Protein AF-A0A968JSM7-F1 (afdb_monomer_lite)

Secondary structure (DSSP, 8-state):
---HHHHHHHHHHHHHHHHHHHTTTB-TTSS--TT----HHHHHHHHHHTT--HHHHHHHHHHHHHHHHHHHHHH-TT----HHHHHHHHHHHHHHHHHHHHT-S-HHHHHHHHHHHHHHHHHHH-TTHHHHS-TT-SBPPP-TTPPPPHHHHHHHHT--GGG-PSSPPP-S-S-STT-HHHHHHTT-

Radius of gyration: 20.28 Å; chains: 1; bounding box: 48×33×57 Å

Sequence (188 aa):
MINIPYVAMNKLTINIDKQIEFNRDKNILADNLESFQFIAETLNAIAEVNQIHVASEQFLIEYAIDKAIQGFCRVNQYYSFDSGSKEELRKIYTDLFKDIRTNSDTIENISKNHYEKLKNWLKASNPFAEKIYPATAEKLKPVACAEYSPELQCNILHLDINCLNQPVLDIGCGSRKLSYVFHLKQRV

Foldseek 3Di:
DPDPLVVLLVLLLVQLVVLLVQCQQFDLLAPDPPSFARDPSSVVNLVVLLVDDPVSLLVSLVSSLVSVVVRVCQQPVLQDADPVLSVLSSVLSVVLSVCSNVVVDDRRVSRVVSSVSVNVSCCVRPVCVCVVDPNNDRGGDRCPADQDALVSCCVSVVDDLVPDDDDDDFDGPDPLPRTNVNVNVVVD

pLDDT: mean 83.59, std 13.03, range [38.31, 98.5]

Structure (mmCIF, N/CA/C/O backbone):
data_AF-A0A968JSM7-F1
#
_entry.id   AF-A0A968JSM7-F1
#
loop_
_atom_site.group_PDB
_atom_site.id
_atom_site.type_symbol
_atom_site.label_atom_id
_atom_site.label_alt_id
_atom_site.label_comp_id
_atom_site.label_asym_id
_atom_site.label_entity_id
_atom_site.label_seq_id
_atom_site.pdbx_PDB_ins_code
_atom_site.Cartn_x
_atom_site.Cartn_y
_atom_site.Cartn_z
_atom_site.occupancy
_atom_site.B_iso_or_equiv
_atom_site.auth_seq_id
_atom_site.auth_comp_id
_atom_site.auth_asym_id
_atom_site.auth_atom_id
_atom_site.pdbx_PDB_model_num
ATOM 1 N N . MET A 1 1 ? -26.185 23.922 12.677 1.00 38.31 1 MET A N 1
ATOM 2 C CA . MET A 1 1 ? -26.251 22.502 13.084 1.00 38.31 1 MET A CA 1
ATOM 3 C C . MET A 1 1 ? -25.332 21.718 12.172 1.00 38.31 1 MET A C 1
ATOM 5 O O . MET A 1 1 ? -25.636 21.598 10.995 1.00 38.31 1 MET A O 1
ATOM 9 N N . ILE A 1 2 ? -24.178 21.281 12.672 1.00 39.84 2 ILE A N 1
ATOM 10 C CA . ILE A 1 2 ? -23.279 20.417 11.903 1.00 39.84 2 ILE A CA 1
ATOM 11 C C . ILE A 1 2 ? -23.744 18.984 12.157 1.00 39.84 2 ILE A C 1
ATOM 13 O O . ILE A 1 2 ? -23.894 18.582 13.309 1.00 39.84 2 ILE A O 1
ATOM 17 N N . ASN A 1 3 ? -24.045 18.254 11.086 1.00 45.16 3 ASN A N 1
ATOM 18 C CA . ASN A 1 3 ? -24.529 16.883 11.153 1.00 45.16 3 ASN A CA 1
ATOM 19 C C . ASN A 1 3 ? -23.436 16.011 11.801 1.00 45.16 3 ASN A C 1
ATOM 21 O O . ASN A 1 3 ? -22.372 15.822 11.214 1.00 45.16 3 ASN A O 1
ATOM 25 N N . ILE A 1 4 ? -23.672 15.519 13.019 1.00 50.22 4 ILE A N 1
ATOM 26 C CA . ILE A 1 4 ? -22.711 14.740 13.826 1.00 50.22 4 ILE A CA 1
ATOM 27 C C . ILE A 1 4 ? -22.054 13.572 13.040 1.00 50.22 4 ILE A C 1
ATOM 29 O O . ILE A 1 4 ? -20.840 13.402 13.171 1.00 50.22 4 ILE A O 1
ATOM 33 N N . PRO A 1 5 ? -22.759 12.844 12.140 1.00 60.81 5 PRO A N 1
ATOM 34 C CA . PRO A 1 5 ? -22.155 11.803 11.297 1.00 60.81 5 PRO A CA 1
ATOM 35 C C . PRO A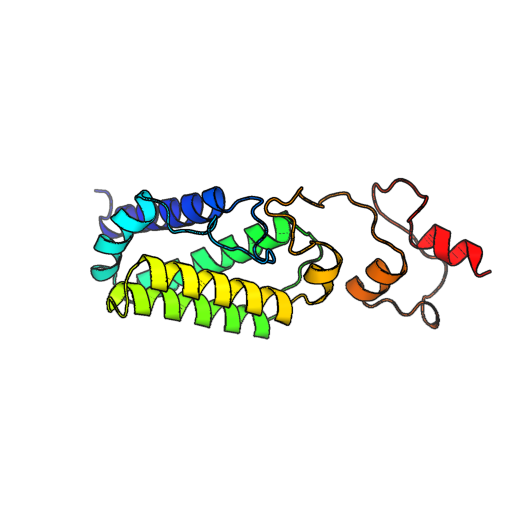 1 5 ? -21.066 12.315 10.341 1.00 60.81 5 PRO A C 1
ATOM 37 O O . PRO A 1 5 ? -20.106 11.604 10.058 1.00 60.81 5 PRO A O 1
ATOM 40 N N . TYR A 1 6 ? -21.184 13.556 9.857 1.00 61.62 6 TYR A N 1
ATOM 41 C CA . TYR A 1 6 ? -20.235 14.148 8.910 1.00 61.62 6 TYR A CA 1
ATOM 42 C C . TYR A 1 6 ? -18.898 14.503 9.577 1.00 61.62 6 TYR A C 1
ATOM 44 O O . TYR A 1 6 ? -17.837 14.316 8.988 1.00 61.62 6 TYR A O 1
ATOM 52 N N . VAL A 1 7 ? -18.935 14.984 10.824 1.00 63.03 7 VAL A N 1
ATOM 53 C CA . VAL A 1 7 ? -17.724 15.369 11.573 1.00 63.03 7 VAL A CA 1
ATOM 54 C C . VAL A 1 7 ? -16.889 14.143 11.936 1.00 63.03 7 VAL A C 1
ATOM 56 O O . VAL A 1 7 ? -15.675 14.157 11.741 1.00 63.03 7 VAL A O 1
ATOM 59 N N . ALA A 1 8 ? -17.538 13.076 12.414 1.00 66.19 8 ALA A N 1
ATOM 60 C CA . ALA A 1 8 ? -16.870 11.814 12.725 1.00 66.19 8 ALA A CA 1
ATOM 61 C C . ALA A 1 8 ? -16.248 11.181 11.468 1.00 66.19 8 ALA A C 1
ATOM 63 O O . ALA A 1 8 ? -15.092 10.762 11.493 1.00 66.19 8 ALA A O 1
ATOM 64 N N . MET A 1 9 ? -16.972 11.201 10.342 1.00 75.81 9 MET A N 1
ATOM 65 C CA . MET A 1 9 ? -16.460 10.708 9.064 1.00 75.81 9 MET A CA 1
ATOM 66 C C . MET A 1 9 ? -15.220 11.482 8.596 1.00 75.81 9 MET A C 1
ATOM 68 O O . MET A 1 9 ? -14.212 10.877 8.241 1.00 75.81 9 MET A O 1
ATOM 72 N N . ASN A 1 10 ? -15.264 12.817 8.658 1.00 80.69 10 ASN A N 1
ATOM 73 C CA . ASN A 1 10 ? -14.141 13.674 8.271 1.00 80.69 10 ASN A CA 1
ATOM 74 C C . ASN A 1 10 ? -12.892 13.396 9.129 1.00 80.69 10 ASN A C 1
ATOM 76 O O . ASN A 1 10 ? -11.775 13.289 8.622 1.00 80.69 10 ASN A O 1
ATOM 80 N N . LYS A 1 11 ? -13.078 13.194 10.438 1.00 85.25 11 LYS A N 1
ATOM 81 C CA . LYS A 1 11 ? -11.984 12.841 11.349 1.00 85.25 11 LYS A CA 1
ATOM 82 C C . LYS A 1 11 ? -11.305 11.526 10.947 1.00 85.25 11 LYS A C 1
ATOM 84 O O . LYS A 1 11 ? -10.079 11.456 10.934 1.00 85.25 11 LYS A O 1
ATOM 89 N N . LEU A 1 12 ? -12.080 10.505 10.587 1.00 87.88 12 LEU A N 1
ATOM 90 C CA . LEU A 1 12 ? -11.549 9.202 10.180 1.00 87.88 12 LEU A CA 1
ATOM 91 C C . LEU A 1 12 ? -10.822 9.265 8.835 1.00 87.88 12 LEU A C 1
ATOM 93 O O . LEU A 1 12 ? -9.729 8.716 8.723 1.00 87.88 12 LEU A O 1
ATOM 97 N N . THR A 1 13 ? -11.349 10.001 7.852 1.00 90.88 13 THR A N 1
ATOM 98 C CA . THR A 1 13 ? -10.635 10.229 6.583 1.00 90.88 13 THR A CA 1
ATOM 99 C C . THR A 1 13 ? -9.329 10.995 6.786 1.00 90.88 13 THR A C 1
ATOM 101 O O . THR A 1 13 ? -8.315 10.639 6.192 1.00 90.88 13 THR A O 1
ATOM 104 N N . ILE A 1 14 ? -9.306 11.987 7.687 1.00 92.31 14 ILE A N 1
ATOM 105 C CA . ILE A 1 14 ? -8.074 12.700 8.059 1.00 92.31 14 ILE A CA 1
ATOM 106 C C . ILE A 1 14 ? -7.062 11.742 8.699 1.00 92.31 14 ILE A C 1
ATOM 108 O O . ILE A 1 14 ? -5.867 11.840 8.428 1.00 92.31 14 ILE A O 1
ATOM 112 N N . ASN A 1 15 ? -7.511 10.810 9.541 1.00 93.00 15 ASN A N 1
ATOM 113 C CA . ASN A 1 15 ? -6.618 9.820 10.143 1.00 93.00 15 ASN A CA 1
ATOM 114 C C . ASN A 1 15 ? -6.061 8.838 9.107 1.00 93.00 15 ASN A C 1
ATOM 116 O O . ASN A 1 15 ? -4.867 8.549 9.148 1.00 93.00 15 ASN A O 1
ATOM 120 N N . ILE A 1 16 ? -6.875 8.394 8.143 1.00 94.12 16 ILE A N 1
ATOM 121 C CA . ILE A 1 16 ? -6.397 7.600 7.001 1.00 94.12 16 ILE A CA 1
ATOM 122 C C . ILE A 1 16 ? -5.309 8.373 6.244 1.00 94.12 16 ILE A C 1
ATOM 124 O O . ILE A 1 16 ? -4.232 7.832 6.002 1.00 94.12 16 ILE A O 1
ATOM 128 N N . ASP A 1 17 ? -5.542 9.650 5.937 1.00 94.88 17 ASP A N 1
ATOM 129 C CA . ASP A 1 17 ? -4.557 10.491 5.251 1.00 94.88 17 ASP A CA 1
ATOM 130 C C . ASP A 1 17 ? -3.246 10.602 6.034 1.00 94.88 17 ASP A C 1
ATOM 132 O O . ASP A 1 17 ? -2.169 10.419 5.467 1.00 94.88 17 ASP A O 1
ATOM 136 N N . LYS A 1 18 ? -3.318 10.832 7.350 1.00 96.06 18 LYS A N 1
ATOM 137 C CA . LYS A 1 18 ? -2.133 10.869 8.218 1.00 96.06 18 LYS A CA 1
ATOM 138 C C . LYS A 1 18 ? -1.399 9.531 8.267 1.00 96.06 18 LYS A C 1
ATOM 140 O O . LYS A 1 18 ? -0.172 9.518 8.287 1.00 96.06 18 LYS A O 1
ATOM 145 N N . GLN A 1 19 ? -2.121 8.413 8.277 1.00 96.38 19 GLN A N 1
ATOM 146 C CA . GLN A 1 19 ? -1.522 7.080 8.272 1.00 96.38 19 GLN A CA 1
ATOM 147 C C . GLN A 1 19 ? -0.764 6.809 6.966 1.00 96.38 19 GLN A C 1
ATOM 149 O O . GLN A 1 19 ? 0.362 6.308 6.991 1.00 96.38 19 GLN A O 1
ATOM 154 N N . ILE A 1 20 ? -1.364 7.163 5.828 1.00 94.75 20 ILE A N 1
ATOM 155 C CA . ILE A 1 20 ? -0.729 7.061 4.508 1.00 94.75 20 ILE A CA 1
ATOM 156 C C . ILE A 1 20 ? 0.484 7.992 4.432 1.00 94.75 20 ILE A C 1
ATOM 158 O O . ILE A 1 20 ? 1.533 7.604 3.916 1.00 94.75 20 ILE A O 1
ATOM 162 N N . GLU A 1 21 ? 0.374 9.193 4.997 1.00 94.25 21 GLU A N 1
ATOM 163 C CA . GLU A 1 21 ? 1.465 10.159 5.065 1.00 94.25 21 GLU A CA 1
ATOM 164 C C . GLU A 1 21 ? 2.630 9.674 5.922 1.00 94.25 21 GLU A C 1
ATOM 166 O O . GLU A 1 21 ? 3.781 9.781 5.515 1.00 94.25 21 GLU A O 1
ATOM 171 N N . PHE A 1 22 ? 2.353 9.081 7.080 1.00 94.81 22 PHE A N 1
ATOM 172 C CA . PHE A 1 22 ? 3.381 8.504 7.940 1.00 94.81 22 PHE A CA 1
ATOM 173 C C . PHE A 1 22 ? 4.177 7.403 7.236 1.00 94.81 22 PHE A C 1
ATOM 175 O O . PHE A 1 22 ? 5.368 7.231 7.494 1.00 94.81 22 PHE A O 1
ATOM 182 N N . ASN A 1 23 ? 3.532 6.658 6.339 1.00 93.75 23 ASN A N 1
ATOM 183 C CA . ASN A 1 23 ? 4.164 5.608 5.546 1.00 93.75 23 ASN A CA 1
ATOM 184 C C . ASN A 1 23 ? 4.761 6.107 4.226 1.00 93.75 23 ASN A C 1
ATOM 186 O O . ASN A 1 23 ? 5.281 5.302 3.451 1.00 93.75 23 ASN A O 1
ATOM 190 N N . ARG A 1 24 ? 4.715 7.419 3.965 1.00 89.75 24 ARG A N 1
ATOM 191 C CA . ARG A 1 24 ? 5.308 8.020 2.773 1.00 89.75 24 ARG A CA 1
ATOM 192 C C . ARG A 1 24 ? 6.781 7.631 2.662 1.00 89.75 24 ARG A C 1
ATOM 194 O O . ARG A 1 24 ? 7.534 7.685 3.631 1.00 89.75 24 ARG A O 1
ATOM 201 N N . ASP A 1 25 ? 7.163 7.254 1.446 1.00 88.19 25 ASP A N 1
ATOM 202 C CA . ASP A 1 25 ? 8.531 6.927 1.044 1.00 88.19 25 ASP A CA 1
ATOM 203 C C . ASP A 1 25 ? 9.165 5.750 1.803 1.00 88.19 25 ASP A C 1
ATOM 205 O O . ASP A 1 25 ? 10.356 5.498 1.645 1.00 88.19 25 ASP A O 1
ATOM 209 N N . LYS A 1 26 ? 8.408 4.985 2.596 1.00 92.75 26 LYS A N 1
ATOM 210 C CA . LYS A 1 26 ? 8.894 3.724 3.166 1.00 92.75 26 LYS A CA 1
ATOM 211 C C . LYS A 1 26 ? 8.814 2.617 2.125 1.00 92.75 26 LYS A C 1
ATOM 213 O O . LYS A 1 26 ? 7.853 2.534 1.359 1.00 92.75 26 LYS A O 1
ATOM 218 N N . ASN A 1 27 ? 9.812 1.745 2.105 1.00 93.31 27 ASN A N 1
ATOM 219 C CA . ASN A 1 27 ? 9.823 0.615 1.194 1.00 93.31 27 ASN A CA 1
ATOM 220 C C . ASN A 1 27 ? 9.027 -0.558 1.767 1.00 93.31 27 ASN A C 1
ATOM 222 O O . ASN A 1 27 ? 9.529 -1.305 2.601 1.00 93.31 27 ASN A O 1
ATOM 226 N N . ILE A 1 28 ? 7.805 -0.766 1.277 1.00 95.00 28 ILE A N 1
ATOM 227 C CA . ILE A 1 28 ? 6.990 -1.916 1.697 1.00 95.00 28 ILE A CA 1
ATOM 228 C C . ILE A 1 28 ? 7.548 -3.259 1.202 1.00 95.00 28 ILE A C 1
ATOM 230 O O . ILE A 1 28 ? 7.134 -4.311 1.672 1.00 95.00 28 ILE A O 1
ATOM 234 N N . LEU A 1 29 ? 8.480 -3.248 0.245 1.00 94.00 29 LEU A N 1
ATOM 235 C CA . LEU A 1 29 ? 9.160 -4.451 -0.233 1.00 94.00 29 LEU A CA 1
ATOM 236 C C . LEU A 1 29 ? 10.413 -4.786 0.586 1.00 94.00 29 LEU A C 1
ATOM 238 O O . LEU A 1 29 ? 11.042 -5.805 0.305 1.00 94.00 29 LEU A O 1
ATOM 242 N N . ALA A 1 30 ? 10.769 -3.968 1.583 1.00 92.56 30 ALA A N 1
ATOM 243 C CA . ALA A 1 30 ? 11.913 -4.236 2.443 1.00 92.56 30 ALA A CA 1
ATOM 244 C C . ALA A 1 30 ? 11.753 -5.556 3.215 1.00 92.56 30 ALA A C 1
ATOM 246 O O . ALA A 1 30 ? 10.634 -6.002 3.492 1.00 92.56 30 ALA A O 1
ATOM 247 N N . ASP A 1 31 ? 12.873 -6.187 3.569 1.00 88.38 31 ASP A N 1
ATOM 248 C CA . ASP A 1 31 ? 12.863 -7.423 4.364 1.00 88.38 31 ASP A CA 1
ATOM 249 C C . ASP A 1 31 ? 12.293 -7.186 5.764 1.00 88.38 31 ASP A C 1
ATOM 251 O O . ASP A 1 31 ? 11.548 -8.018 6.279 1.00 88.38 31 ASP A O 1
ATOM 255 N N . ASN A 1 32 ? 12.595 -6.022 6.343 1.00 86.94 32 ASN A N 1
ATOM 256 C CA . ASN A 1 32 ? 12.071 -5.594 7.630 1.00 86.94 32 ASN A CA 1
ATOM 257 C C . ASN A 1 32 ? 10.961 -4.545 7.452 1.00 86.94 32 ASN A C 1
ATOM 259 O O . ASN A 1 32 ? 11.193 -3.466 6.904 1.00 86.94 32 ASN A O 1
ATOM 263 N N . LEU A 1 33 ? 9.767 -4.847 7.968 1.00 91.06 33 LEU A N 1
ATOM 264 C CA . LEU A 1 33 ? 8.619 -3.937 7.983 1.00 91.06 33 LEU A CA 1
ATOM 265 C C . LEU A 1 33 ? 8.383 -3.259 9.343 1.00 91.06 33 LEU A C 1
ATOM 267 O O . LEU A 1 33 ? 7.351 -2.623 9.512 1.00 91.06 33 LEU A O 1
ATOM 271 N N . GLU A 1 34 ? 9.311 -3.322 10.303 1.00 87.12 34 GLU A N 1
ATOM 272 C CA . GLU A 1 34 ? 9.171 -2.697 11.637 1.00 87.12 34 GLU A CA 1
ATOM 273 C C . GLU A 1 34 ? 8.878 -1.189 11.593 1.00 87.12 34 GLU A C 1
ATOM 275 O O . GLU A 1 34 ? 8.258 -0.634 12.499 1.00 87.12 34 GLU A O 1
ATOM 280 N N . SER A 1 35 ? 9.288 -0.505 10.521 1.00 88.88 35 SER A N 1
ATOM 281 C CA . SER A 1 35 ? 8.977 0.913 10.326 1.00 88.88 35 SER A CA 1
ATOM 282 C C . SER A 1 35 ? 7.507 1.176 9.955 1.00 88.88 35 SER A C 1
ATOM 284 O O . SER A 1 35 ? 7.045 2.321 10.056 1.00 88.88 35 SER A O 1
ATOM 286 N N . PHE A 1 36 ? 6.760 0.149 9.540 1.00 93.62 36 PHE A N 1
ATOM 287 C CA . PHE A 1 36 ? 5.332 0.209 9.253 1.00 93.62 36 PHE A CA 1
ATOM 288 C C . PHE A 1 36 ? 4.518 -0.158 10.494 1.00 93.62 36 PHE A C 1
ATOM 290 O O . PHE A 1 36 ? 4.550 -1.277 10.995 1.00 93.62 36 PHE A O 1
ATOM 297 N N . GLN A 1 37 ? 3.743 0.808 10.974 1.00 93.88 37 GLN A N 1
ATOM 298 C CA . GLN A 1 37 ? 2.885 0.658 12.144 1.00 93.88 37 GLN A CA 1
ATOM 299 C C . GLN A 1 37 ? 1.704 1.619 12.057 1.00 93.88 37 GLN A C 1
ATOM 301 O O . GLN A 1 37 ? 1.746 2.595 11.296 1.00 93.88 37 GLN A O 1
ATOM 306 N N . PHE A 1 38 ? 0.651 1.361 12.829 1.00 94.25 38 PHE A N 1
ATOM 307 C CA . PHE A 1 38 ? -0.400 2.354 13.019 1.00 94.25 38 PHE A CA 1
ATOM 308 C C . PHE A 1 38 ? 0.105 3.507 13.886 1.00 94.25 38 PHE A C 1
ATOM 310 O O . PHE A 1 38 ? 0.701 3.292 14.939 1.00 94.25 38 PHE A O 1
ATOM 317 N N . ILE A 1 39 ? -0.121 4.741 13.434 1.00 94.19 39 ILE A N 1
ATOM 318 C CA . ILE A 1 39 ? 0.220 5.932 14.217 1.00 94.19 39 ILE A CA 1
ATOM 319 C C . ILE A 1 39 ? -0.739 6.094 15.395 1.00 94.19 39 ILE A C 1
ATOM 321 O O . ILE A 1 39 ? -1.879 5.630 15.345 1.00 94.19 39 ILE A O 1
ATOM 325 N N . ALA A 1 40 ? -0.302 6.807 16.433 1.00 90.50 40 ALA A N 1
ATOM 326 C CA . ALA A 1 40 ? -1.087 7.021 17.647 1.00 90.50 40 ALA A CA 1
ATOM 327 C C . ALA A 1 40 ? -2.492 7.581 17.360 1.00 90.50 40 ALA A C 1
ATOM 329 O O . ALA A 1 40 ? -3.466 7.157 17.977 1.00 90.50 40 ALA A O 1
ATOM 330 N N . GLU A 1 41 ? -2.637 8.490 16.392 1.00 90.44 41 GLU A N 1
ATOM 331 C CA . GLU A 1 41 ? -3.948 9.008 15.998 1.00 90.44 41 GLU A CA 1
ATOM 332 C C . GLU A 1 41 ? -4.859 7.942 15.387 1.00 90.44 41 GLU A C 1
ATOM 334 O O . GLU A 1 41 ? -6.052 7.935 15.683 1.00 90.44 41 GLU A O 1
ATOM 339 N N . THR A 1 42 ? -4.310 7.023 14.591 1.00 89.62 42 THR A N 1
ATOM 340 C CA . THR A 1 42 ? -5.046 5.867 14.065 1.00 89.62 42 THR A CA 1
ATOM 341 C C . THR A 1 42 ? -5.482 4.961 15.210 1.00 89.62 42 THR A C 1
ATOM 343 O O . THR A 1 42 ? -6.640 4.562 15.252 1.00 89.62 42 THR A O 1
ATOM 346 N N . LEU A 1 43 ? -4.605 4.703 16.184 1.00 87.25 43 LEU A N 1
ATOM 347 C CA . LEU A 1 43 ? -4.934 3.897 17.366 1.00 87.25 43 LEU A CA 1
ATOM 348 C C . LEU A 1 43 ? -6.069 4.508 18.191 1.00 87.25 43 LEU A C 1
ATOM 350 O O . LEU A 1 43 ? -7.000 3.814 18.590 1.00 87.25 43 LEU A O 1
ATOM 354 N N . ASN A 1 44 ? -6.040 5.825 18.382 1.00 85.69 44 ASN A N 1
ATOM 355 C CA . ASN A 1 44 ? -7.113 6.542 19.066 1.00 85.69 44 ASN A CA 1
ATOM 356 C C . ASN A 1 44 ? -8.422 6.515 18.263 1.00 85.69 44 ASN A C 1
ATOM 358 O O . ASN A 1 44 ? -9.505 6.447 18.839 1.00 85.69 44 ASN A O 1
ATOM 362 N N . ALA A 1 45 ? -8.332 6.555 16.933 1.00 83.75 45 ALA A N 1
ATOM 363 C CA . ALA A 1 45 ? -9.487 6.505 16.044 1.00 83.75 45 ALA A CA 1
ATOM 364 C C . ALA A 1 45 ? -10.112 5.108 15.944 1.00 83.75 45 ALA A C 1
ATOM 366 O O . ALA A 1 45 ? -11.317 5.000 15.735 1.00 83.75 45 ALA A O 1
ATOM 367 N N . ILE A 1 46 ? -9.326 4.045 16.136 1.00 79.69 46 ILE A N 1
ATOM 368 C CA . ILE A 1 46 ? -9.798 2.654 16.144 1.00 79.69 46 ILE A CA 1
ATOM 369 C C . ILE A 1 46 ? -10.904 2.441 17.188 1.00 79.69 46 ILE A C 1
ATOM 371 O O . ILE A 1 46 ? -11.887 1.760 16.905 1.00 79.69 46 ILE A O 1
ATOM 375 N N . ALA A 1 47 ? -10.821 3.083 18.356 1.00 72.19 47 ALA A N 1
ATOM 376 C CA . ALA A 1 47 ? -11.881 3.008 19.364 1.00 72.19 47 ALA A CA 1
ATOM 377 C C . ALA A 1 47 ? -13.236 3.543 18.852 1.00 72.19 47 ALA A C 1
ATOM 379 O O . ALA A 1 47 ? -14.296 3.070 19.268 1.00 72.19 47 ALA A O 1
ATOM 380 N N . GLU A 1 48 ? -13.206 4.501 17.924 1.00 74.25 48 GLU A N 1
ATOM 381 C CA . GLU A 1 48 ? -14.391 5.091 17.296 1.00 74.25 48 GLU A CA 1
ATOM 382 C C . GLU A 1 48 ? -14.925 4.215 16.149 1.00 74.25 48 GLU A C 1
ATOM 384 O O . GLU A 1 48 ? -16.111 4.296 15.831 1.00 74.25 48 GLU A O 1
ATOM 389 N N . VAL A 1 49 ? -14.099 3.322 15.579 1.00 73.56 49 VAL A N 1
ATOM 390 C CA . VAL A 1 49 ? -14.488 2.418 14.478 1.00 73.56 49 VAL A CA 1
ATOM 391 C C . VAL A 1 49 ? -15.628 1.482 14.873 1.00 73.56 49 VAL A C 1
ATOM 393 O O . VAL A 1 49 ? -16.532 1.239 14.077 1.00 73.56 49 VAL A O 1
ATOM 396 N N . ASN A 1 50 ? -15.667 1.046 16.132 1.00 68.44 50 ASN A N 1
ATOM 397 C CA . ASN A 1 50 ? -16.735 0.187 16.655 1.00 68.44 50 ASN A CA 1
ATOM 398 C C . ASN A 1 50 ? -18.127 0.841 16.651 1.00 68.44 50 ASN A C 1
ATOM 400 O O . ASN A 1 50 ? -19.128 0.150 16.824 1.00 68.44 50 ASN A O 1
ATOM 404 N N . GLN A 1 51 ? -18.204 2.162 16.473 1.00 71.19 51 GLN A N 1
ATOM 405 C CA . GLN A 1 51 ? -19.450 2.932 16.507 1.00 71.19 51 GLN A CA 1
ATOM 406 C C . GLN A 1 51 ? -19.939 3.325 15.102 1.00 71.19 51 GLN A C 1
ATOM 408 O O . GLN A 1 51 ? -20.939 4.033 14.965 1.00 71.19 51 GLN A O 1
ATOM 413 N N . ILE A 1 52 ? -19.240 2.892 14.048 1.00 73.44 52 ILE A N 1
ATOM 414 C CA . ILE A 1 52 ? -19.521 3.278 12.665 1.00 73.44 52 ILE A CA 1
ATOM 415 C C . ILE A 1 52 ? -20.627 2.395 12.068 1.00 73.44 52 ILE A C 1
ATOM 417 O O . ILE A 1 52 ? -20.625 1.173 12.190 1.00 73.44 52 ILE A O 1
ATOM 421 N N . HIS A 1 53 ? -21.575 3.021 11.369 1.00 76.38 53 HIS A N 1
ATOM 422 C CA . HIS A 1 53 ? -22.598 2.322 10.589 1.00 76.38 53 HIS A CA 1
ATOM 423 C C . HIS A 1 53 ? -22.001 1.648 9.337 1.00 76.38 53 HIS A C 1
ATOM 425 O O . HIS A 1 53 ? -21.137 2.222 8.681 1.00 76.38 53 HIS A O 1
ATOM 431 N N . VAL A 1 54 ? -22.529 0.492 8.919 1.00 72.19 54 VAL A N 1
ATOM 432 C CA . VAL A 1 54 ? -22.005 -0.318 7.793 1.00 72.19 54 VAL A CA 1
ATOM 433 C C . VAL A 1 54 ? -21.770 0.487 6.503 1.00 72.19 54 VAL A C 1
ATOM 435 O O . VAL A 1 54 ? -20.727 0.360 5.870 1.00 72.19 54 VAL A O 1
ATOM 438 N N . ALA A 1 55 ? -22.701 1.367 6.117 1.00 67.44 55 ALA A N 1
ATOM 439 C CA . ALA A 1 55 ? -22.537 2.200 4.916 1.00 67.44 55 ALA A CA 1
ATOM 440 C C . ALA A 1 55 ? -21.353 3.188 5.015 1.00 67.44 55 ALA A C 1
ATOM 442 O O . ALA A 1 55 ? -20.722 3.514 4.012 1.00 67.44 55 ALA A O 1
ATOM 443 N N . SER A 1 56 ? -21.043 3.648 6.228 1.00 82.06 56 SER A N 1
ATOM 444 C CA . SER A 1 56 ? -19.907 4.527 6.501 1.00 82.06 56 SER A CA 1
ATOM 445 C C . SER A 1 56 ? -18.579 3.762 6.500 1.00 82.06 56 SER A C 1
ATOM 447 O O . SER A 1 56 ? -17.565 4.299 6.066 1.00 82.06 56 SER A O 1
ATOM 449 N N . GLU A 1 57 ? -18.589 2.500 6.932 1.00 86.81 57 GLU A N 1
ATOM 450 C CA . GLU A 1 57 ? -17.427 1.607 6.858 1.00 86.81 57 GLU A CA 1
ATOM 451 C C . GLU A 1 57 ? -17.009 1.359 5.406 1.00 86.81 57 GLU A C 1
ATOM 453 O O . GLU A 1 57 ? -15.842 1.550 5.071 1.00 86.81 57 GLU A O 1
ATOM 458 N N . GLN A 1 58 ? -17.964 1.045 4.521 1.00 89.75 58 GLN A N 1
ATOM 459 C CA . GLN A 1 58 ? -17.658 0.835 3.103 1.00 89.75 58 GLN A CA 1
ATOM 460 C C . GLN A 1 58 ? -17.011 2.073 2.472 1.00 89.75 58 GLN A C 1
ATOM 462 O O . GLN A 1 58 ? -16.035 1.954 1.738 1.00 89.75 58 GLN A O 1
ATOM 467 N N . PHE A 1 59 ? -17.519 3.268 2.783 1.00 90.31 59 PHE A N 1
ATOM 468 C CA . PHE A 1 59 ? -16.925 4.510 2.294 1.00 90.31 59 PHE A CA 1
ATOM 469 C C . PHE A 1 59 ? -15.469 4.677 2.754 1.00 90.31 59 PHE A C 1
ATOM 471 O O . PHE A 1 59 ? -14.613 5.042 1.951 1.00 90.31 59 PHE A O 1
ATOM 478 N N . LEU A 1 60 ? -15.171 4.395 4.025 1.00 91.25 60 LEU A N 1
ATOM 479 C CA . LEU A 1 60 ? -13.812 4.497 4.564 1.00 91.25 60 LEU A CA 1
ATOM 480 C C . LEU A 1 60 ? -12.863 3.468 3.945 1.00 91.25 60 LEU A C 1
ATOM 482 O O . LEU A 1 60 ? -11.705 3.795 3.693 1.00 91.25 60 LEU A O 1
ATOM 486 N N . ILE A 1 61 ? -13.357 2.257 3.674 1.00 93.56 61 ILE A N 1
ATOM 487 C CA . ILE A 1 61 ? -12.609 1.217 2.963 1.00 93.56 61 ILE A CA 1
ATOM 488 C C . ILE A 1 61 ? -12.241 1.704 1.558 1.00 93.56 61 ILE A C 1
ATOM 490 O O . ILE A 1 61 ? -11.059 1.717 1.223 1.00 93.56 61 ILE A O 1
ATOM 494 N N . GLU A 1 62 ? -13.210 2.170 0.762 1.00 94.06 62 GLU A N 1
ATOM 495 C CA . GLU A 1 62 ? -12.931 2.686 -0.589 1.00 94.06 62 GLU A CA 1
ATOM 496 C C . GLU A 1 62 ? -11.984 3.894 -0.552 1.00 94.06 62 GLU A C 1
ATOM 498 O O . GLU A 1 62 ? -11.040 3.974 -1.336 1.00 94.06 62 GLU A O 1
ATOM 503 N N . TYR A 1 63 ? -12.164 4.796 0.415 1.00 93.88 63 TYR A N 1
ATOM 504 C CA . TYR A 1 63 ? -11.276 5.941 0.594 1.00 93.88 63 TYR A CA 1
ATOM 505 C C . TYR A 1 63 ? -9.831 5.516 0.900 1.00 93.88 63 TYR A C 1
ATOM 507 O O . TYR A 1 63 ? -8.885 6.053 0.322 1.00 93.88 63 TYR A O 1
ATOM 515 N N . ALA A 1 64 ? -9.640 4.538 1.790 1.00 95.69 64 ALA A N 1
ATOM 516 C CA . ALA A 1 64 ? -8.320 4.014 2.125 1.00 95.69 64 ALA A CA 1
ATOM 517 C C . ALA A 1 64 ? -7.655 3.313 0.931 1.00 95.69 64 ALA A C 1
ATOM 519 O O . ALA A 1 64 ? -6.465 3.524 0.695 1.00 95.69 64 ALA A O 1
ATOM 520 N N . ILE A 1 65 ? -8.424 2.544 0.153 1.00 96.31 65 ILE A N 1
ATOM 521 C CA . ILE A 1 65 ? -7.969 1.898 -1.087 1.00 96.31 65 ILE A CA 1
ATOM 522 C C . ILE A 1 65 ? -7.456 2.947 -2.075 1.00 96.31 65 ILE A C 1
ATOM 524 O O . ILE A 1 65 ? -6.325 2.837 -2.555 1.00 96.31 65 ILE A O 1
ATOM 528 N N . ASP A 1 66 ? -8.244 3.992 -2.336 1.00 95.06 66 ASP A N 1
ATOM 529 C CA . ASP A 1 66 ? -7.867 5.059 -3.265 1.00 95.06 66 ASP A CA 1
ATOM 530 C C . ASP A 1 66 ? -6.582 5.765 -2.821 1.00 95.06 66 ASP A C 1
ATOM 532 O O . ASP A 1 66 ? -5.688 6.015 -3.634 1.00 95.06 66 ASP A O 1
ATOM 536 N N . LYS A 1 67 ? -6.444 6.052 -1.522 1.00 95.25 67 LYS A N 1
ATOM 537 C CA . LYS A 1 67 ? -5.240 6.689 -0.974 1.00 95.25 67 LYS A CA 1
ATOM 538 C C . LYS A 1 67 ? -4.018 5.782 -1.019 1.00 95.25 67 LYS A C 1
ATOM 540 O O . LYS A 1 67 ? -2.925 6.268 -1.311 1.00 95.25 67 LYS A O 1
ATOM 545 N N . ALA A 1 68 ? -4.186 4.485 -0.778 1.00 96.00 68 ALA A N 1
ATOM 546 C CA . ALA A 1 68 ? -3.110 3.510 -0.899 1.00 96.00 68 ALA A CA 1
ATOM 547 C C . ALA A 1 68 ? -2.601 3.429 -2.342 1.00 96.00 68 ALA A C 1
ATOM 549 O O . ALA A 1 68 ? -1.403 3.584 -2.578 1.00 96.00 68 ALA A O 1
ATOM 550 N N . ILE A 1 69 ? -3.511 3.285 -3.313 1.00 95.00 69 ILE A N 1
ATOM 551 C CA . ILE A 1 69 ? -3.181 3.265 -4.744 1.00 95.00 69 ILE A CA 1
ATOM 552 C C . ILE A 1 69 ? -2.450 4.548 -5.147 1.00 95.00 69 ILE A C 1
ATOM 554 O O . ILE A 1 69 ? -1.380 4.478 -5.749 1.00 95.00 69 ILE A O 1
ATOM 558 N N . GLN A 1 70 ? -2.970 5.719 -4.765 1.00 91.38 70 GLN A N 1
ATOM 559 C CA . GLN A 1 70 ? -2.305 7.000 -5.026 1.00 91.38 70 GLN A CA 1
ATOM 560 C C . GLN A 1 70 ? -0.903 7.057 -4.404 1.00 91.38 70 GLN A C 1
ATOM 562 O O . GLN A 1 70 ? 0.038 7.531 -5.041 1.00 91.38 70 GLN A O 1
ATOM 567 N N . GLY A 1 71 ? -0.745 6.553 -3.177 1.00 91.38 71 GLY A N 1
ATOM 568 C CA . GLY A 1 71 ? 0.541 6.461 -2.492 1.00 91.38 71 GLY A CA 1
ATOM 569 C C . GLY A 1 71 ? 1.553 5.613 -3.261 1.00 91.38 71 GLY A C 1
ATOM 570 O O . GLY A 1 71 ? 2.687 6.054 -3.458 1.00 91.38 71 GLY A O 1
ATOM 571 N N . PHE A 1 72 ? 1.137 4.445 -3.756 1.00 92.50 72 PHE A N 1
ATOM 572 C CA . PHE A 1 72 ? 1.982 3.588 -4.585 1.00 92.50 72 PHE A CA 1
ATOM 573 C C . PHE A 1 72 ? 2.329 4.259 -5.918 1.00 92.50 72 PHE A C 1
ATOM 575 O O . PHE A 1 72 ? 3.512 4.391 -6.237 1.00 92.50 72 PHE A O 1
ATOM 582 N N . CYS A 1 73 ? 1.338 4.748 -6.668 1.00 89.75 73 CYS A N 1
ATOM 583 C CA . CYS A 1 73 ? 1.564 5.400 -7.963 1.00 89.75 73 CYS A CA 1
ATOM 584 C C . CYS A 1 73 ? 2.441 6.662 -7.853 1.00 89.75 73 CYS A C 1
ATOM 586 O O . CYS A 1 73 ? 3.164 6.994 -8.789 1.00 89.75 73 CYS A O 1
ATOM 588 N N . ARG A 1 74 ? 2.442 7.352 -6.702 1.00 85.94 74 ARG A N 1
ATOM 589 C CA . ARG A 1 74 ? 3.362 8.474 -6.438 1.00 85.94 74 ARG A CA 1
ATOM 590 C C . ARG A 1 74 ? 4.824 8.026 -6.368 1.00 85.94 74 ARG A C 1
ATOM 592 O O . ARG A 1 74 ? 5.711 8.762 -6.791 1.00 85.94 74 ARG A O 1
ATOM 599 N N . VAL A 1 75 ? 5.085 6.849 -5.801 1.00 86.06 75 VAL A N 1
ATOM 600 C CA . VAL A 1 75 ? 6.439 6.286 -5.690 1.00 86.06 75 VAL A CA 1
ATOM 601 C C . VAL A 1 75 ? 6.932 5.809 -7.054 1.00 86.06 75 VAL A C 1
ATOM 603 O O . VAL A 1 75 ? 8.078 6.089 -7.423 1.00 86.06 75 VAL A O 1
ATOM 606 N N . ASN A 1 76 ? 6.062 5.124 -7.800 1.00 86.06 76 ASN A N 1
ATOM 607 C CA . ASN A 1 76 ? 6.339 4.648 -9.147 1.00 86.06 76 ASN A CA 1
ATOM 608 C C . ASN A 1 76 ? 5.126 4.851 -10.063 1.00 86.06 76 ASN A C 1
ATOM 610 O O . ASN A 1 76 ? 4.118 4.158 -9.933 1.00 86.06 76 ASN A O 1
ATOM 614 N N . GLN A 1 77 ? 5.258 5.759 -11.032 1.00 82.06 77 GLN A N 1
ATOM 615 C CA . GLN A 1 77 ? 4.192 6.072 -11.992 1.00 82.06 77 GLN A CA 1
ATOM 616 C C . GLN A 1 77 ? 3.808 4.895 -12.899 1.00 82.06 77 GLN A C 1
ATOM 618 O O . GLN A 1 77 ? 2.747 4.919 -13.511 1.00 82.06 77 GLN A O 1
ATOM 623 N N . TYR A 1 78 ? 4.667 3.879 -12.991 1.00 85.00 78 TYR A N 1
ATOM 624 C CA . TYR A 1 78 ? 4.424 2.687 -13.794 1.00 85.00 78 TYR A CA 1
ATOM 625 C C . TYR A 1 78 ? 3.651 1.603 -13.050 1.00 85.00 78 TYR A C 1
ATOM 627 O O . TYR A 1 78 ? 3.327 0.579 -13.648 1.00 85.00 78 TYR A O 1
ATOM 635 N N . TYR A 1 79 ? 3.351 1.795 -11.761 1.00 90.12 79 TYR A N 1
ATOM 636 C CA . TYR A 1 79 ? 2.423 0.895 -11.098 1.00 90.12 79 TYR A CA 1
ATOM 637 C C . TYR A 1 79 ? 1.047 0.995 -11.736 1.00 90.12 79 TYR A C 1
ATOM 639 O O . TYR A 1 79 ? 0.472 2.078 -11.856 1.00 90.12 79 TYR A O 1
ATOM 647 N N . SER A 1 80 ? 0.520 -0.166 -12.101 1.00 88.75 80 SER A N 1
ATOM 648 C CA . SER A 1 80 ? -0.819 -0.319 -12.638 1.00 88.75 80 SER A CA 1
ATOM 649 C C . SER A 1 80 ? -1.575 -1.325 -11.785 1.00 88.75 80 SER A C 1
ATOM 651 O O . SER A 1 80 ? -1.022 -2.328 -11.334 1.00 88.75 80 SER A O 1
ATOM 653 N N . PHE A 1 81 ? -2.845 -1.027 -11.540 1.00 93.00 81 PHE A N 1
ATOM 654 C CA . PHE A 1 81 ? -3.730 -1.862 -10.740 1.00 93.00 81 PHE A CA 1
ATOM 655 C C . PHE A 1 81 ? -5.014 -2.083 -11.534 1.00 93.00 81 PHE A C 1
ATOM 657 O O . PHE A 1 81 ? -5.844 -1.176 -11.684 1.00 93.00 81 PHE A O 1
ATOM 664 N N . ASP A 1 82 ? -5.136 -3.282 -12.091 1.00 91.62 82 ASP A N 1
ATOM 665 C CA . ASP A 1 82 ? -6.326 -3.744 -12.796 1.00 91.62 82 ASP A CA 1
ATOM 666 C C . ASP A 1 82 ? -7.516 -3.967 -11.839 1.00 91.62 82 ASP A C 1
ATOM 668 O O . ASP A 1 82 ? -7.448 -3.736 -10.628 1.00 91.62 82 ASP A O 1
ATOM 672 N N . SER A 1 83 ? -8.660 -4.385 -12.383 1.00 93.44 83 SER A N 1
ATOM 673 C CA . SER A 1 83 ? -9.850 -4.656 -11.570 1.00 93.44 83 SER A CA 1
ATOM 674 C C . SER A 1 83 ? -9.646 -5.804 -10.578 1.00 93.44 83 SER A C 1
ATOM 676 O O . SER A 1 83 ? -10.179 -5.733 -9.472 1.00 93.44 83 SER A O 1
ATOM 678 N N . GLY A 1 84 ? -8.869 -6.831 -10.942 1.00 96.56 84 GLY A N 1
ATOM 679 C CA . GLY A 1 84 ? -8.587 -7.977 -10.077 1.00 96.56 84 GLY A CA 1
ATOM 680 C C . GLY A 1 84 ? -7.763 -7.584 -8.851 1.00 96.56 84 GLY A C 1
ATOM 681 O O . GLY A 1 84 ? -8.191 -7.799 -7.719 1.00 96.56 84 GLY A O 1
ATOM 682 N N . SER A 1 85 ? -6.631 -6.917 -9.064 1.00 96.50 85 SER A N 1
ATOM 683 C CA . SER A 1 85 ? -5.761 -6.421 -7.993 1.00 96.50 85 SER A CA 1
ATOM 684 C C . SER A 1 85 ? -6.460 -5.394 -7.100 1.00 96.50 85 SER A C 1
ATOM 686 O O . SER A 1 85 ? -6.268 -5.414 -5.885 1.00 96.50 85 SER A O 1
ATOM 688 N N . LYS A 1 86 ? -7.331 -4.533 -7.644 1.00 97.06 86 LYS A N 1
ATOM 689 C CA . LYS A 1 86 ? -8.166 -3.628 -6.830 1.00 97.06 86 LYS A CA 1
ATOM 690 C C . LYS A 1 86 ? -9.159 -4.375 -5.940 1.00 97.06 86 LYS A C 1
ATOM 692 O O . LYS A 1 86 ? -9.377 -3.964 -4.804 1.00 97.06 86 LYS A O 1
ATOM 697 N N . GLU A 1 87 ? -9.747 -5.465 -6.425 1.00 97.81 87 GLU A N 1
ATOM 698 C CA . GLU A 1 87 ? -10.647 -6.303 -5.626 1.00 97.81 87 GLU A CA 1
ATOM 699 C C . GLU A 1 87 ? -9.897 -7.058 -4.518 1.00 97.81 87 GLU A C 1
ATOM 701 O O . GLU A 1 87 ? -10.385 -7.180 -3.396 1.00 97.81 87 GLU A O 1
ATOM 706 N N . GLU A 1 88 ? -8.676 -7.519 -4.786 1.00 98.31 88 GLU A N 1
ATOM 707 C CA . GLU A 1 88 ? -7.804 -8.083 -3.749 1.00 98.31 88 GLU A CA 1
ATOM 708 C C . GLU A 1 88 ? -7.435 -7.046 -2.686 1.00 98.31 88 GLU A C 1
ATOM 710 O O . GLU A 1 88 ? -7.520 -7.332 -1.490 1.00 98.31 88 GLU A O 1
ATOM 715 N N . LEU A 1 89 ? -7.106 -5.820 -3.098 1.00 98.38 89 LEU A N 1
ATOM 716 C CA . LEU A 1 89 ? -6.840 -4.727 -2.167 1.00 98.38 89 LEU A CA 1
ATOM 717 C C . LEU A 1 89 ? -8.075 -4.406 -1.312 1.00 98.38 89 LEU A C 1
ATOM 719 O O . LEU A 1 89 ? -7.957 -4.210 -0.102 1.00 98.38 89 LEU A O 1
ATOM 723 N N . ARG A 1 90 ? -9.270 -4.427 -1.914 1.00 98.12 90 ARG A N 1
ATOM 724 C CA . ARG A 1 90 ? -10.541 -4.262 -1.199 1.00 98.12 90 ARG A CA 1
ATOM 725 C C . ARG A 1 90 ? -10.743 -5.317 -0.123 1.00 98.12 90 ARG A C 1
ATOM 727 O O . ARG A 1 90 ? -11.132 -4.969 0.992 1.00 98.12 90 ARG A O 1
ATOM 734 N N . LYS A 1 91 ? -10.426 -6.580 -0.413 1.00 98.25 91 LYS A N 1
ATOM 735 C CA . LYS A 1 91 ? -10.446 -7.658 0.588 1.00 98.25 91 LYS A CA 1
ATOM 736 C C . LYS A 1 91 ? -9.459 -7.393 1.723 1.00 98.25 91 LYS A C 1
ATOM 738 O O . LYS A 1 91 ? -9.848 -7.509 2.878 1.00 98.25 91 LYS A O 1
ATOM 743 N N . ILE A 1 92 ? -8.233 -6.956 1.421 1.00 98.50 92 ILE A N 1
ATOM 744 C CA . ILE A 1 92 ? -7.223 -6.631 2.446 1.00 98.50 92 ILE A CA 1
ATOM 745 C C . ILE A 1 92 ? -7.725 -5.541 3.401 1.00 98.50 92 ILE A C 1
ATOM 747 O O . ILE A 1 92 ? -7.580 -5.681 4.616 1.00 98.50 92 ILE A O 1
ATOM 751 N N . TYR A 1 93 ? -8.321 -4.466 2.878 1.00 97.25 93 TYR A N 1
ATOM 752 C CA . TYR A 1 93 ? -8.860 -3.394 3.720 1.00 97.25 93 TYR A CA 1
ATOM 753 C C . TYR A 1 93 ? -10.141 -3.806 4.452 1.00 97.25 93 TYR A C 1
ATOM 755 O O . TYR A 1 93 ? -10.308 -3.456 5.616 1.00 97.25 93 TYR A O 1
ATOM 763 N N . THR A 1 94 ? -11.014 -4.600 3.832 1.00 95.62 94 THR A N 1
ATOM 764 C CA . THR A 1 94 ? -12.215 -5.132 4.498 1.00 95.62 94 THR A CA 1
ATOM 765 C C . THR A 1 94 ? -11.840 -6.032 5.677 1.00 95.62 94 THR A C 1
ATOM 767 O O . THR A 1 94 ? -12.397 -5.892 6.766 1.00 95.62 94 THR A O 1
ATOM 770 N N . ASP A 1 95 ? -10.852 -6.909 5.486 1.00 95.44 95 ASP A N 1
ATOM 771 C CA . ASP A 1 95 ? -10.296 -7.745 6.549 1.00 95.44 95 ASP A CA 1
ATOM 772 C C . ASP A 1 95 ? -9.692 -6.888 7.663 1.00 95.44 95 ASP A C 1
ATOM 774 O O . ASP A 1 95 ? -9.988 -7.126 8.826 1.00 95.44 95 ASP A O 1
ATOM 778 N N . LEU A 1 96 ? -8.916 -5.850 7.326 1.00 94.81 96 LEU A N 1
ATOM 779 C CA . LEU A 1 96 ? -8.337 -4.947 8.324 1.00 94.81 96 LEU A CA 1
ATOM 780 C C . LEU A 1 96 ? -9.417 -4.315 9.215 1.00 94.81 96 LEU A C 1
ATOM 782 O O . LEU A 1 96 ? -9.304 -4.342 10.440 1.00 94.81 96 LEU A O 1
ATOM 786 N N . PHE A 1 97 ? -10.469 -3.751 8.617 1.00 91.50 97 PHE A N 1
ATOM 787 C CA . PHE A 1 97 ? -11.566 -3.146 9.379 1.00 91.50 97 PHE A CA 1
ATOM 788 C C . PHE A 1 97 ? -12.279 -4.179 10.258 1.00 91.50 97 PHE A C 1
ATOM 790 O O . PHE A 1 97 ? -12.622 -3.890 11.407 1.00 91.50 97 PHE A O 1
ATOM 797 N N . LYS A 1 98 ? -12.464 -5.402 9.752 1.00 91.69 98 LYS A N 1
ATOM 798 C CA . LYS A 1 98 ? -13.054 -6.503 10.515 1.00 91.69 98 LYS A CA 1
ATOM 799 C C . LYS A 1 98 ? -12.171 -6.924 11.693 1.00 91.69 98 LYS A C 1
ATOM 801 O O . LYS A 1 98 ? -12.698 -7.086 12.795 1.00 91.69 98 LYS A O 1
ATOM 806 N N . ASP A 1 99 ? -10.870 -7.083 11.480 1.00 92.00 99 ASP A N 1
ATOM 807 C CA . ASP A 1 99 ? -9.900 -7.494 12.501 1.00 92.00 99 ASP A CA 1
ATOM 808 C C . ASP A 1 99 ? -9.838 -6.450 13.627 1.00 92.00 99 ASP A C 1
ATOM 810 O O . ASP A 1 99 ? -9.938 -6.792 14.807 1.00 92.00 99 ASP A O 1
ATOM 814 N N . ILE A 1 100 ? -9.818 -5.162 13.260 1.00 89.44 100 ILE A N 1
ATOM 815 C CA . ILE A 1 100 ? -9.902 -4.033 14.195 1.00 89.44 100 ILE A CA 1
ATOM 816 C C . ILE A 1 100 ? -11.197 -4.091 15.015 1.00 89.44 100 ILE A C 1
ATOM 818 O O . ILE A 1 100 ? -11.166 -4.011 16.241 1.00 89.44 100 ILE A O 1
ATOM 822 N N . ARG A 1 101 ? -12.350 -4.239 14.353 1.00 86.00 101 ARG A N 1
ATOM 823 C CA . ARG A 1 101 ? -13.660 -4.205 15.021 1.00 86.00 101 ARG A CA 1
ATOM 824 C C 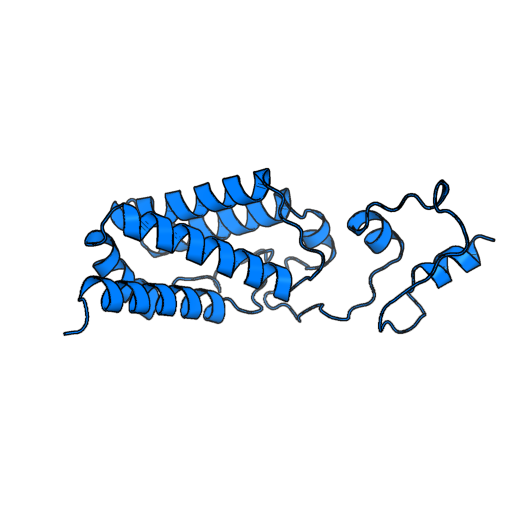. ARG A 1 101 ? -13.875 -5.386 15.962 1.00 86.00 101 ARG A C 1
ATOM 826 O O . ARG A 1 101 ? -14.526 -5.268 16.996 1.00 86.00 101 ARG A O 1
ATOM 833 N N . THR A 1 102 ? -13.371 -6.552 15.574 1.00 87.81 102 THR A N 1
ATOM 834 C CA . THR A 1 102 ? -13.548 -7.7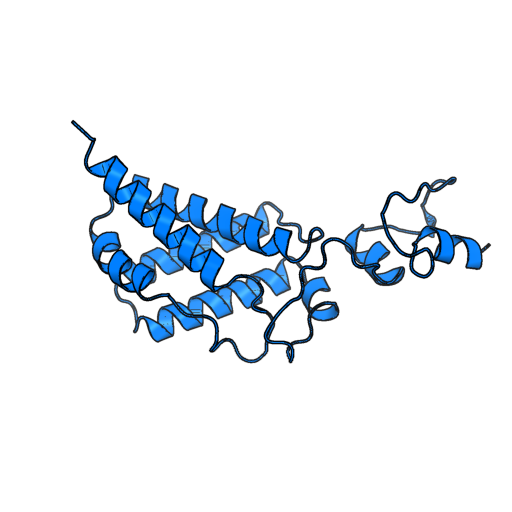86 16.346 1.00 87.81 102 THR A CA 1
ATOM 835 C C . THR A 1 102 ? -12.480 -7.977 17.418 1.00 87.81 102 THR A C 1
ATOM 837 O O . THR A 1 102 ? -12.626 -8.890 18.226 1.00 87.81 102 THR A O 1
ATOM 840 N N . ASN A 1 103 ? -11.457 -7.110 17.465 1.00 84.00 103 ASN A N 1
ATOM 841 C CA . ASN A 1 103 ? -10.258 -7.286 18.287 1.00 84.00 103 ASN A CA 1
ATOM 842 C C . ASN A 1 103 ? -9.699 -8.711 18.142 1.00 84.00 103 ASN A C 1
ATOM 844 O O . ASN A 1 103 ? -9.474 -9.407 19.132 1.00 84.00 103 ASN A O 1
ATOM 848 N N . SER A 1 104 ? -9.559 -9.173 16.897 1.00 85.62 104 SER A N 1
ATOM 849 C CA . SER A 1 104 ? -9.204 -10.563 16.591 1.00 85.62 104 SER A CA 1
ATOM 850 C C . SER A 1 104 ? -7.801 -10.959 17.066 1.00 85.62 104 SER A C 1
ATOM 852 O O . SER A 1 104 ? -7.533 -12.147 17.226 1.00 85.62 104 SER A O 1
ATOM 854 N N . ASP A 1 105 ? -6.916 -9.980 17.272 1.00 91.75 105 ASP A N 1
ATOM 855 C CA . ASP A 1 105 ? -5.539 -10.128 17.754 1.00 91.75 105 ASP A CA 1
ATOM 856 C C . ASP A 1 105 ? -5.072 -8.799 18.395 1.00 91.75 105 ASP A C 1
ATOM 858 O O . ASP A 1 105 ? -5.836 -7.830 18.471 1.00 91.75 105 ASP A O 1
ATOM 862 N N . THR A 1 106 ? -3.818 -8.719 18.847 1.00 92.44 106 THR A N 1
ATOM 863 C CA . THR A 1 106 ? -3.207 -7.455 19.269 1.00 92.44 106 THR A CA 1
ATOM 864 C C . THR A 1 106 ? -3.102 -6.486 18.095 1.00 92.44 106 THR A C 1
ATOM 866 O O . THR A 1 106 ? -2.921 -6.874 16.938 1.00 92.44 106 THR A O 1
ATOM 869 N N . ILE A 1 107 ? -3.178 -5.191 18.390 1.00 90.94 107 ILE A N 1
ATOM 870 C CA . ILE A 1 107 ? -3.069 -4.130 17.385 1.00 90.94 107 ILE A CA 1
ATOM 871 C C . ILE A 1 107 ? -1.743 -4.216 16.619 1.00 90.94 107 ILE A C 1
ATOM 873 O O . ILE A 1 107 ? -1.710 -3.994 15.408 1.00 90.94 107 ILE A O 1
ATOM 877 N N . GLU A 1 108 ? -0.659 -4.577 17.302 1.00 92.06 108 GLU A N 1
ATOM 878 C CA . GLU A 1 108 ? 0.657 -4.774 16.703 1.00 92.06 108 GLU A CA 1
ATOM 879 C C . GLU A 1 108 ? 0.634 -5.912 15.674 1.00 92.06 108 GLU A C 1
ATOM 881 O O . GLU A 1 108 ? 1.147 -5.750 14.563 1.00 92.06 108 GLU A O 1
ATOM 886 N N . ASN A 1 109 ? -0.014 -7.036 16.000 1.00 94.38 109 ASN A N 1
ATOM 887 C CA . ASN A 1 109 ? -0.153 -8.172 15.090 1.00 94.38 109 ASN A CA 1
ATOM 888 C C . ASN A 1 109 ? -1.073 -7.847 13.908 1.00 94.38 109 ASN A C 1
ATOM 890 O O . ASN A 1 109 ? -0.734 -8.172 12.769 1.00 94.38 109 ASN A O 1
ATOM 894 N N . ILE A 1 110 ? -2.192 -7.152 14.144 1.00 94.69 110 ILE A N 1
ATOM 895 C CA . ILE A 1 110 ? -3.093 -6.676 13.080 1.00 94.69 110 ILE A CA 1
ATOM 896 C C . ILE A 1 110 ? -2.328 -5.767 12.111 1.00 94.69 110 ILE A C 1
ATOM 898 O O . ILE A 1 110 ? -2.382 -5.962 10.896 1.00 94.69 110 ILE A O 1
ATOM 902 N N . SER A 1 111 ? -1.565 -4.810 12.645 1.00 94.56 111 SER A N 1
ATOM 903 C CA . SER A 1 111 ? -0.726 -3.904 11.860 1.00 94.56 111 SER A CA 1
ATOM 904 C C . SER A 1 111 ? 0.299 -4.674 11.027 1.00 94.56 111 SER A C 1
ATOM 906 O O . SER A 1 111 ? 0.369 -4.497 9.810 1.00 94.56 111 SER A O 1
ATOM 908 N N . LYS A 1 112 ? 1.068 -5.572 11.654 1.00 95.31 112 LYS A N 1
ATOM 909 C CA . LYS A 1 112 ? 2.082 -6.380 10.967 1.00 95.31 112 LYS A CA 1
ATOM 910 C C . LYS A 1 112 ? 1.471 -7.215 9.840 1.00 95.31 112 LYS A C 1
ATOM 912 O O . LYS A 1 112 ? 1.946 -7.163 8.707 1.00 95.31 112 LYS A O 1
ATOM 917 N N . ASN A 1 113 ? 0.387 -7.931 10.129 1.00 96.06 113 ASN A N 1
ATOM 918 C CA . ASN A 1 113 ? -0.300 -8.765 9.148 1.00 96.06 113 ASN A CA 1
ATOM 919 C C . ASN A 1 113 ? -0.849 -7.938 7.981 1.00 96.06 113 ASN A C 1
ATOM 921 O O . ASN A 1 113 ? -0.773 -8.376 6.833 1.00 96.06 113 ASN A O 1
ATOM 925 N N . HIS A 1 114 ? -1.373 -6.738 8.243 1.00 97.12 114 HIS A N 1
ATOM 926 C CA . HIS A 1 114 ? -1.855 -5.844 7.194 1.00 97.12 114 HIS A CA 1
ATOM 927 C C . HIS A 1 114 ? -0.740 -5.439 6.221 1.00 97.12 114 HIS A C 1
ATOM 929 O O . HIS A 1 114 ? -0.911 -5.571 5.008 1.00 97.12 114 HIS A O 1
ATOM 935 N N . TYR A 1 115 ? 0.414 -4.997 6.726 1.00 97.44 115 TYR A N 1
ATOM 936 C CA . TYR A 1 115 ? 1.513 -4.576 5.855 1.00 97.44 115 TYR A CA 1
ATOM 937 C C . TYR A 1 115 ? 2.162 -5.745 5.104 1.00 97.44 115 TYR A C 1
ATOM 939 O O . TYR A 1 115 ? 2.532 -5.574 3.945 1.00 97.44 115 TYR A O 1
ATOM 947 N N . GLU A 1 116 ? 2.209 -6.944 5.689 1.00 97.44 116 GLU A N 1
ATOM 948 C CA . GLU A 1 116 ? 2.631 -8.155 4.968 1.00 97.44 116 GLU A CA 1
ATOM 949 C C . GLU A 1 116 ? 1.655 -8.528 3.840 1.00 97.44 116 GLU A C 1
ATOM 951 O O . GLU A 1 116 ? 2.074 -8.840 2.721 1.00 97.44 116 GLU A O 1
ATOM 956 N N . LYS A 1 117 ? 0.338 -8.439 4.082 1.00 98.31 117 LYS A N 1
ATOM 957 C CA . LYS A 1 117 ? -0.674 -8.623 3.028 1.00 98.31 117 LYS A CA 1
ATOM 958 C C . LYS A 1 117 ? -0.474 -7.607 1.895 1.00 98.31 117 LYS A C 1
ATOM 960 O O . LYS A 1 117 ? -0.471 -8.000 0.731 1.00 98.31 117 LYS A O 1
ATOM 965 N N . LEU A 1 118 ? -0.244 -6.329 2.219 1.00 98.06 118 LEU A N 1
ATOM 966 C CA . LEU A 1 118 ? 0.025 -5.280 1.226 1.00 98.06 118 LEU A CA 1
ATOM 967 C C . LEU A 1 118 ? 1.329 -5.514 0.445 1.00 98.06 118 LEU A C 1
ATOM 969 O O . LEU A 1 118 ? 1.344 -5.328 -0.771 1.00 98.06 118 LEU A O 1
ATOM 973 N N . LYS A 1 119 ? 2.407 -5.949 1.109 1.00 97.06 119 LYS A N 1
ATOM 974 C CA . LYS A 1 119 ? 3.678 -6.318 0.463 1.00 97.06 119 LYS A CA 1
ATOM 975 C C . LYS A 1 119 ? 3.462 -7.408 -0.583 1.00 97.06 119 LYS A C 1
ATOM 977 O O . LYS A 1 119 ? 3.872 -7.253 -1.732 1.00 97.06 119 LYS A O 1
ATOM 982 N N . ASN A 1 120 ? 2.786 -8.490 -0.202 1.00 97.31 120 ASN A N 1
ATOM 983 C CA . ASN A 1 120 ? 2.515 -9.614 -1.098 1.00 97.31 120 ASN A CA 1
ATOM 984 C C . ASN A 1 120 ? 1.592 -9.219 -2.256 1.00 97.31 120 ASN A C 1
ATOM 986 O O . ASN A 1 120 ? 1.846 -9.593 -3.400 1.00 97.31 120 ASN A O 1
ATOM 990 N N . TRP A 1 121 ? 0.573 -8.405 -1.982 1.00 98.12 121 TRP A N 1
ATOM 991 C CA . TRP A 1 121 ? -0.312 -7.855 -3.006 1.00 98.12 121 TRP A CA 1
ATOM 992 C C . TRP A 1 121 ? 0.432 -6.979 -4.026 1.00 98.12 121 TRP A C 1
ATOM 994 O O . TRP A 1 121 ? 0.215 -7.110 -5.234 1.00 98.12 121 TRP A O 1
ATOM 1004 N N . LEU 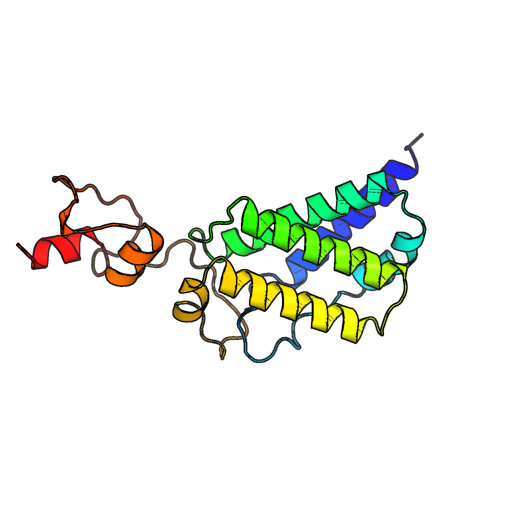A 1 122 ? 1.358 -6.124 -3.577 1.00 96.62 122 LEU A N 1
ATOM 1005 C CA . LEU A 1 122 ? 2.156 -5.301 -4.489 1.00 96.62 122 LEU A CA 1
ATOM 1006 C C . LEU A 1 122 ? 3.064 -6.169 -5.370 1.00 96.62 122 LEU A C 1
ATOM 1008 O O . LEU A 1 122 ? 3.156 -5.923 -6.570 1.00 96.62 122 LEU A O 1
ATOM 1012 N N . LYS A 1 123 ? 3.691 -7.209 -4.805 1.00 95.19 123 LYS A N 1
ATOM 1013 C CA . LYS A 1 123 ? 4.507 -8.162 -5.578 1.00 95.19 123 LYS A CA 1
ATOM 1014 C C . LYS A 1 123 ? 3.691 -8.902 -6.636 1.00 95.19 123 LYS A C 1
ATOM 1016 O O . LYS A 1 123 ? 4.160 -9.065 -7.758 1.00 95.19 123 LYS A O 1
ATOM 1021 N N . ALA A 1 124 ? 2.482 -9.338 -6.287 1.00 95.88 124 ALA A N 1
ATOM 1022 C CA . ALA A 1 124 ? 1.609 -10.064 -7.204 1.00 95.88 124 ALA A CA 1
ATOM 1023 C C . ALA A 1 124 ? 1.105 -9.172 -8.350 1.00 95.88 124 ALA A C 1
ATOM 1025 O O . ALA A 1 124 ? 1.140 -9.579 -9.508 1.00 95.88 124 ALA A O 1
ATOM 1026 N N . SER A 1 125 ? 0.679 -7.946 -8.036 1.00 95.12 125 SER A N 1
ATOM 1027 C CA . SER A 1 125 ? 0.135 -7.005 -9.025 1.00 95.12 125 SER A CA 1
ATOM 1028 C C . SER A 1 125 ? 1.211 -6.331 -9.880 1.00 95.12 125 SER A C 1
ATOM 1030 O O . SER A 1 125 ? 0.979 -6.031 -11.047 1.00 95.12 125 SER A O 1
ATOM 1032 N N . ASN A 1 126 ? 2.396 -6.086 -9.316 1.00 93.75 126 ASN A N 1
ATOM 1033 C CA . ASN A 1 126 ? 3.477 -5.337 -9.951 1.00 93.75 126 ASN A CA 1
ATOM 1034 C C . ASN A 1 126 ? 4.835 -6.028 -9.703 1.00 93.75 126 ASN A C 1
ATOM 1036 O O . ASN A 1 126 ? 5.706 -5.468 -9.033 1.00 93.75 126 ASN A O 1
ATOM 1040 N N . PRO A 1 127 ? 5.083 -7.225 -10.271 1.00 91.31 127 PRO A N 1
ATOM 1041 C CA . PRO A 1 127 ? 6.278 -8.031 -9.975 1.00 91.31 127 PRO A CA 1
ATOM 1042 C C . PRO A 1 127 ? 7.598 -7.355 -10.373 1.00 91.31 127 PRO A C 1
ATOM 1044 O O . PRO A 1 127 ? 8.667 -7.678 -9.858 1.00 91.31 127 PRO A O 1
ATOM 1047 N N . PHE A 1 128 ? 7.553 -6.378 -11.281 1.00 88.31 128 PHE A N 1
ATOM 1048 C CA . PHE A 1 128 ? 8.729 -5.590 -11.643 1.00 88.31 128 PHE A CA 1
ATOM 1049 C 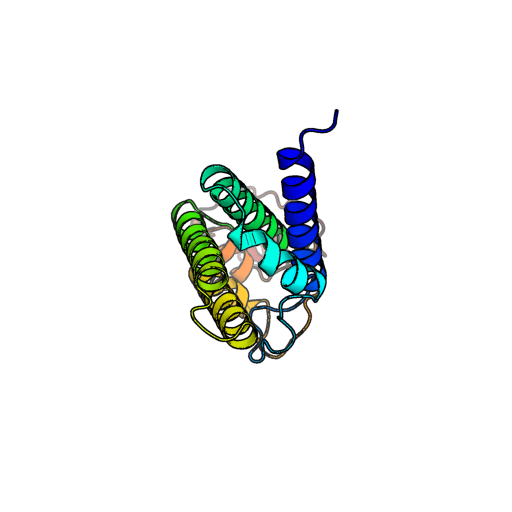C . PHE A 1 128 ? 9.248 -4.722 -10.480 1.00 88.31 128 PHE A C 1
ATOM 1051 O O . PHE A 1 128 ? 10.421 -4.345 -10.489 1.00 88.31 128 PHE A O 1
ATOM 1058 N N . ALA A 1 129 ? 8.408 -4.424 -9.480 1.00 89.31 129 ALA A N 1
ATOM 1059 C CA . ALA A 1 129 ? 8.747 -3.595 -8.327 1.00 89.31 129 ALA A CA 1
ATOM 1060 C C . ALA A 1 129 ? 9.973 -4.126 -7.569 1.00 89.31 129 ALA A C 1
ATOM 1062 O O . ALA A 1 129 ? 10.851 -3.348 -7.200 1.00 89.31 129 ALA A O 1
ATOM 1063 N N . GLU A 1 130 ? 10.085 -5.449 -7.417 1.00 87.38 130 GLU A N 1
ATOM 1064 C CA . GLU A 1 130 ? 11.204 -6.103 -6.721 1.00 87.38 130 GLU A CA 1
ATOM 1065 C C . GLU A 1 130 ? 12.549 -5.908 -7.430 1.00 87.38 130 GLU A C 1
ATOM 1067 O O . GLU A 1 130 ? 13.602 -5.944 -6.799 1.00 87.38 130 GLU A O 1
ATOM 1072 N N . LYS A 1 131 ? 12.530 -5.674 -8.748 1.00 84.25 131 LYS A N 1
ATOM 1073 C CA . LYS A 1 131 ? 13.747 -5.413 -9.531 1.00 84.25 131 LYS A CA 1
ATOM 1074 C C . LYS A 1 131 ? 14.227 -3.970 -9.385 1.00 84.25 131 LYS A C 1
ATOM 1076 O O . LYS A 1 131 ? 15.406 -3.701 -9.589 1.00 84.25 131 LYS A O 1
ATOM 1081 N N . ILE A 1 132 ? 13.314 -3.048 -9.079 1.00 82.56 132 ILE A N 1
ATOM 1082 C CA . ILE A 1 132 ? 13.599 -1.612 -8.950 1.00 82.56 132 ILE A CA 1
ATOM 1083 C C . ILE A 1 132 ? 13.966 -1.263 -7.508 1.00 82.56 132 ILE A C 1
ATOM 1085 O O . ILE A 1 132 ? 14.872 -0.462 -7.279 1.00 82.56 132 ILE A O 1
ATOM 1089 N N . TYR A 1 133 ? 13.258 -1.845 -6.540 1.00 86.12 133 TYR A N 1
ATOM 1090 C CA . TYR A 1 133 ? 13.376 -1.498 -5.130 1.00 86.12 133 TYR A CA 1
ATOM 1091 C C . TYR A 1 133 ? 14.019 -2.647 -4.350 1.00 86.12 133 TYR A C 1
ATOM 1093 O O . TYR A 1 133 ? 13.340 -3.631 -4.050 1.00 86.12 133 TYR A O 1
ATOM 1101 N N . PRO A 1 134 ? 15.317 -2.548 -4.008 1.00 82.25 134 PRO A N 1
ATOM 1102 C CA . PRO A 1 134 ? 16.007 -3.607 -3.286 1.00 82.25 134 PRO A CA 1
ATOM 1103 C C . PRO A 1 134 ? 15.432 -3.772 -1.876 1.00 82.25 134 PRO A C 1
ATOM 1105 O O . PRO A 1 134 ? 15.151 -2.787 -1.191 1.00 82.25 134 PRO A O 1
ATOM 1108 N N . ALA A 1 135 ? 15.321 -5.020 -1.417 1.00 83.19 135 ALA A N 1
ATOM 1109 C CA . ALA A 1 135 ? 14.754 -5.355 -0.108 1.00 83.19 135 ALA A CA 1
ATOM 1110 C C . ALA A 1 135 ? 15.568 -4.809 1.087 1.00 83.19 135 ALA A C 1
ATOM 1112 O O . ALA A 1 135 ? 15.056 -4.696 2.198 1.00 83.19 135 ALA A O 1
ATOM 1113 N N . THR A 1 136 ? 16.822 -4.412 0.857 1.00 79.81 136 THR A N 1
ATOM 1114 C CA . THR A 1 136 ? 17.698 -3.794 1.863 1.00 79.81 136 THR A CA 1
ATOM 1115 C C . THR A 1 136 ? 17.473 -2.291 2.036 1.00 79.81 136 THR A C 1
ATOM 1117 O O . THR A 1 136 ? 17.960 -1.708 3.002 1.00 79.81 136 THR A O 1
ATOM 1120 N N . ALA A 1 137 ? 16.768 -1.631 1.113 1.00 82.06 137 ALA A N 1
ATOM 1121 C CA . ALA A 1 137 ? 16.485 -0.206 1.218 1.00 82.06 137 ALA A CA 1
ATOM 1122 C C . ALA A 1 137 ? 15.193 0.014 2.006 1.00 82.06 137 ALA A C 1
ATOM 1124 O O . ALA A 1 137 ? 14.123 -0.325 1.521 1.00 82.06 137 ALA A O 1
ATOM 1125 N N . GLU A 1 138 ? 15.263 0.633 3.183 1.00 83.56 138 GLU A N 1
ATOM 1126 C CA . GLU A 1 138 ? 14.069 0.934 3.995 1.00 83.56 138 GLU A CA 1
ATOM 1127 C C . GLU A 1 138 ? 13.295 2.166 3.509 1.00 83.56 138 GLU A C 1
ATOM 1129 O O . GLU A 1 138 ? 12.093 2.294 3.745 1.00 83.56 138 GLU A O 1
ATOM 1134 N N . LYS A 1 139 ? 13.979 3.088 2.823 1.00 83.25 139 LYS A N 1
ATOM 1135 C CA . LYS A 1 139 ? 13.393 4.312 2.273 1.00 83.25 139 LYS A CA 1
ATOM 1136 C C . LYS A 1 139 ? 13.562 4.365 0.766 1.00 83.25 139 LYS A C 1
ATOM 1138 O O . LYS A 1 139 ? 14.633 4.084 0.231 1.00 83.25 139 LYS A O 1
ATOM 1143 N N . LEU A 1 140 ? 12.501 4.785 0.100 1.00 83.25 140 LEU A N 1
ATOM 1144 C CA . LEU A 1 140 ? 12.427 4.981 -1.332 1.00 83.25 140 LEU A CA 1
ATOM 1145 C C . LEU A 1 140 ? 12.676 6.447 -1.665 1.00 83.25 140 LEU A C 1
ATOM 1147 O O . LEU A 1 140 ? 12.247 7.355 -0.958 1.00 83.25 140 LEU A O 1
ATOM 1151 N N . LYS A 1 141 ? 13.362 6.683 -2.780 1.00 69.75 141 LYS A N 1
ATOM 1152 C CA . LYS A 1 141 ? 13.318 7.982 -3.449 1.00 69.75 141 LYS A CA 1
ATOM 1153 C C . LYS A 1 141 ? 12.227 7.897 -4.517 1.00 69.75 141 LYS A C 1
ATOM 1155 O O . LYS A 1 141 ? 12.248 6.926 -5.275 1.00 69.75 141 LYS A O 1
ATOM 1160 N N . PRO A 1 142 ? 11.293 8.860 -4.593 1.00 65.19 142 PRO A N 1
ATOM 1161 C CA . PRO A 1 142 ? 10.291 8.882 -5.651 1.00 65.19 142 PRO A CA 1
ATOM 1162 C C . PRO A 1 142 ? 10.955 8.792 -7.028 1.00 65.19 142 PRO A C 1
ATOM 1164 O O . PRO A 1 142 ? 11.907 9.519 -7.313 1.00 65.19 142 PRO A O 1
ATOM 1167 N N . VAL A 1 143 ? 10.462 7.895 -7.881 1.00 63.00 143 VAL A N 1
ATOM 1168 C CA . VAL A 1 143 ? 11.100 7.555 -9.166 1.00 63.00 143 VAL A CA 1
ATOM 1169 C C . VAL A 1 143 ? 10.458 8.327 -10.328 1.00 63.00 143 VAL A C 1
ATOM 1171 O O . VAL A 1 143 ? 10.578 7.952 -11.490 1.00 63.00 143 VAL A O 1
ATOM 1174 N N . ALA A 1 144 ? 9.797 9.450 -10.028 1.00 55.75 144 ALA A N 1
ATOM 1175 C CA . ALA A 1 144 ? 8.988 10.224 -10.974 1.00 55.75 144 ALA A CA 1
ATOM 1176 C C . ALA A 1 144 ? 9.723 10.620 -12.275 1.00 55.75 144 ALA A C 1
ATOM 1178 O O . ALA A 1 144 ? 9.070 10.834 -13.292 1.00 55.75 144 ALA A O 1
ATOM 1179 N N . CYS A 1 145 ? 11.062 10.651 -12.276 1.00 52.66 145 CYS A N 1
ATOM 1180 C CA . CYS A 1 145 ? 11.876 10.996 -13.446 1.00 52.66 145 CYS A CA 1
ATOM 1181 C C . CYS A 1 145 ? 13.126 10.108 -13.627 1.00 52.66 145 CYS A C 1
ATOM 1183 O O . CYS A 1 145 ? 14.143 10.601 -14.119 1.00 52.66 145 CYS A O 1
ATOM 1185 N N . ALA A 1 146 ? 13.123 8.839 -13.195 1.00 59.53 146 ALA A N 1
ATOM 1186 C CA . ALA A 1 146 ? 14.284 7.978 -13.456 1.00 59.53 146 ALA A CA 1
ATOM 1187 C C . ALA A 1 146 ? 14.246 7.386 -14.868 1.00 59.53 146 ALA A C 1
ATOM 1189 O O . ALA A 1 146 ? 13.202 6.948 -15.349 1.00 59.53 146 ALA A O 1
ATOM 1190 N N . GLU A 1 147 ? 15.409 7.334 -15.515 1.00 65.50 147 GLU A N 1
ATOM 1191 C CA . GLU A 1 147 ? 15.576 6.527 -16.719 1.00 65.50 147 GLU A CA 1
ATOM 1192 C C . GLU A 1 147 ? 15.738 5.051 -16.339 1.00 65.50 147 GLU A C 1
ATOM 1194 O O . GLU A 1 147 ? 16.664 4.685 -15.614 1.00 65.50 147 GLU A O 1
ATOM 1199 N N . TYR A 1 148 ? 14.842 4.203 -16.841 1.00 73.81 148 TYR A N 1
ATOM 1200 C CA . TYR A 1 148 ? 14.914 2.750 -16.669 1.00 73.81 148 TYR A CA 1
ATOM 1201 C C . TYR A 1 148 ? 15.745 2.104 -17.778 1.00 73.81 148 TYR A C 1
ATOM 1203 O O . TYR A 1 148 ? 15.924 2.696 -18.840 1.00 73.81 148 TYR A O 1
ATOM 1211 N N . SER A 1 149 ? 16.227 0.875 -17.575 1.00 76.38 149 SER A N 1
ATOM 1212 C CA . SER A 1 149 ? 16.905 0.155 -18.660 1.00 76.38 149 SER A CA 1
ATOM 1213 C C . SER A 1 149 ? 15.934 -0.135 -19.819 1.00 76.38 149 SER A C 1
ATOM 1215 O O . SER A 1 149 ? 14.735 -0.303 -19.568 1.00 76.38 149 SER A O 1
ATOM 1217 N N . PRO A 1 150 ? 16.409 -0.234 -21.074 1.00 76.81 150 PRO A N 1
ATOM 1218 C CA . PRO A 1 150 ? 15.558 -0.556 -22.222 1.00 76.81 150 PRO A CA 1
ATOM 1219 C C . PRO A 1 150 ? 14.741 -1.842 -22.035 1.00 76.81 150 PRO A C 1
ATOM 1221 O O . PRO A 1 150 ? 13.569 -1.895 -22.403 1.00 76.81 150 PRO A O 1
ATOM 1224 N N . GLU A 1 151 ? 15.328 -2.865 -21.414 1.00 79.19 151 GLU A N 1
ATOM 1225 C CA . GLU A 1 151 ? 14.669 -4.145 -21.139 1.00 79.19 151 GLU A CA 1
ATOM 1226 C C . GLU A 1 151 ? 13.532 -3.972 -20.130 1.00 79.19 151 GLU A C 1
ATOM 1228 O O . GLU A 1 151 ? 12.443 -4.516 -20.308 1.00 79.19 151 GLU A O 1
ATOM 1233 N N . LEU A 1 152 ? 13.763 -3.193 -19.071 1.00 78.88 152 LEU A N 1
ATOM 1234 C CA . LEU A 1 152 ? 12.742 -2.907 -18.072 1.00 78.88 152 LEU A CA 1
ATOM 1235 C C . LEU A 1 152 ? 11.613 -2.050 -18.657 1.00 78.88 152 LEU A C 1
ATOM 1237 O O . LEU A 1 152 ? 10.451 -2.335 -18.384 1.00 78.88 152 LEU A O 1
ATOM 1241 N N . GLN A 1 153 ? 11.933 -1.070 -19.506 1.00 77.69 153 GLN A N 1
ATOM 1242 C CA . GLN A 1 153 ? 10.930 -0.279 -20.224 1.00 77.69 153 GLN A CA 1
ATOM 1243 C C . GLN A 1 153 ? 10.061 -1.164 -21.128 1.00 77.69 153 GLN A C 1
ATOM 1245 O O . GLN A 1 153 ? 8.842 -1.038 -21.083 1.00 77.69 153 GLN A O 1
ATOM 1250 N N . CYS A 1 154 ? 10.650 -2.110 -21.875 1.00 79.19 154 CYS A N 1
ATOM 1251 C CA . CYS A 1 154 ? 9.878 -3.068 -22.680 1.00 79.19 154 CYS A CA 1
ATOM 1252 C C . CYS A 1 154 ? 8.925 -3.899 -21.826 1.00 79.19 154 CYS A C 1
ATOM 1254 O O . CYS A 1 154 ? 7.769 -4.082 -22.195 1.00 79.19 154 CYS A O 1
ATOM 1256 N N . ASN A 1 155 ? 9.407 -4.386 -20.682 1.00 81.25 155 ASN A N 1
ATOM 1257 C CA . ASN A 1 155 ? 8.611 -5.216 -19.785 1.00 81.25 155 ASN A CA 1
ATOM 1258 C C . ASN A 1 155 ? 7.434 -4.441 -19.180 1.00 81.25 155 ASN A C 1
ATOM 1260 O O . ASN A 1 155 ? 6.335 -4.977 -19.106 1.00 81.25 155 ASN A O 1
ATOM 1264 N N . ILE A 1 156 ? 7.669 -3.196 -18.755 1.00 79.81 156 ILE A N 1
ATOM 1265 C CA . ILE A 1 156 ? 6.654 -2.333 -18.136 1.00 79.81 156 ILE A CA 1
ATOM 1266 C C . ILE A 1 156 ? 5.620 -1.858 -19.164 1.00 79.81 156 ILE A C 1
ATOM 1268 O O . ILE A 1 156 ? 4.428 -1.840 -18.881 1.00 79.81 156 ILE A O 1
ATOM 1272 N N . LEU A 1 157 ? 6.074 -1.458 -20.354 1.00 78.75 157 LEU A N 1
ATOM 1273 C CA . LEU A 1 157 ? 5.220 -0.912 -21.414 1.00 78.75 157 LEU A CA 1
ATOM 1274 C C . LEU A 1 157 ? 4.660 -1.995 -22.348 1.00 78.75 157 LEU A C 1
ATOM 1276 O O . LEU A 1 157 ? 3.977 -1.668 -23.316 1.00 78.75 157 LEU A O 1
ATOM 1280 N N . HIS A 1 158 ? 4.965 -3.267 -22.075 1.00 79.25 158 HIS A N 1
ATOM 1281 C CA . HIS A 1 158 ? 4.599 -4.421 -22.897 1.00 79.25 158 HIS A CA 1
ATOM 1282 C C . HIS A 1 158 ? 4.948 -4.241 -24.386 1.00 79.25 158 HIS A C 1
ATOM 1284 O O . HIS A 1 158 ? 4.154 -4.553 -25.272 1.00 79.25 158 HIS A O 1
ATOM 1290 N N . LEU A 1 159 ? 6.147 -3.721 -24.664 1.00 82.12 159 LEU A N 1
ATOM 1291 C CA . LEU A 1 159 ? 6.619 -3.465 -26.026 1.00 82.12 159 LEU A CA 1
ATOM 1292 C C . LEU A 1 159 ? 7.310 -4.701 -26.608 1.00 82.12 159 LEU A C 1
ATOM 1294 O O . LEU A 1 159 ? 8.279 -5.199 -26.033 1.00 82.12 159 LEU A O 1
ATOM 1298 N N . ASP A 1 160 ? 6.878 -5.130 -27.796 1.00 82.56 160 ASP A N 1
ATOM 1299 C CA . ASP A 1 160 ? 7.646 -6.043 -28.648 1.00 82.56 160 ASP A CA 1
ATOM 1300 C C . ASP A 1 160 ? 8.412 -5.240 -29.704 1.00 82.56 160 ASP A C 1
ATOM 1302 O O . ASP A 1 160 ? 7.829 -4.672 -30.631 1.00 82.56 160 ASP A O 1
ATOM 1306 N N . ILE A 1 161 ? 9.739 -5.217 -29.562 1.00 75.75 161 ILE A N 1
ATOM 1307 C CA . ILE A 1 161 ? 10.657 -4.499 -30.456 1.00 75.75 161 ILE A CA 1
ATOM 1308 C C . ILE A 1 161 ? 10.479 -4.935 -31.916 1.00 75.75 161 ILE A C 1
ATOM 1310 O O . ILE A 1 161 ? 10.611 -4.109 -32.817 1.00 75.75 161 ILE A O 1
ATOM 1314 N N . ASN A 1 162 ? 10.172 -6.209 -32.168 1.00 81.19 162 ASN A N 1
ATOM 1315 C CA . ASN A 1 162 ? 10.090 -6.741 -33.530 1.00 81.19 162 ASN A CA 1
ATOM 1316 C C . ASN A 1 162 ? 8.810 -6.310 -34.256 1.00 81.19 162 ASN A C 1
ATOM 1318 O O . ASN A 1 162 ? 8.744 -6.381 -35.482 1.00 81.19 162 ASN A O 1
ATOM 1322 N N . CYS A 1 163 ? 7.800 -5.863 -33.509 1.00 83.06 163 CYS A N 1
ATOM 1323 C CA . CYS A 1 163 ? 6.500 -5.459 -34.038 1.00 83.06 163 CYS A CA 1
ATOM 1324 C C . CYS A 1 163 ? 6.275 -3.942 -33.975 1.00 83.06 163 CYS A C 1
ATOM 1326 O O . CYS A 1 163 ? 5.188 -3.463 -34.301 1.00 83.06 163 CYS A O 1
ATOM 1328 N N . LEU A 1 164 ? 7.281 -3.173 -33.550 1.00 81.69 164 LEU A N 1
ATOM 1329 C CA . LEU A 1 164 ? 7.182 -1.724 -33.430 1.00 81.69 164 LEU A CA 1
ATOM 1330 C C . LEU A 1 164 ? 7.212 -1.059 -34.810 1.00 81.69 164 LEU A C 1
ATOM 1332 O O . LEU A 1 164 ? 8.220 -1.076 -35.517 1.00 81.69 164 LEU A O 1
ATOM 1336 N N . ASN A 1 165 ? 6.099 -0.420 -35.172 1.00 83.00 165 ASN A N 1
ATOM 1337 C CA . ASN A 1 165 ? 6.015 0.387 -36.383 1.00 83.00 165 ASN A CA 1
ATOM 1338 C C . ASN A 1 165 ? 6.938 1.605 -36.266 1.00 83.00 165 ASN A C 1
ATOM 1340 O O . ASN A 1 165 ? 6.858 2.375 -35.308 1.00 83.00 165 ASN A O 1
ATOM 1344 N N . GLN A 1 166 ? 7.806 1.784 -37.259 1.00 81.12 166 GLN A N 1
ATOM 1345 C CA . GLN A 1 166 ? 8.702 2.934 -37.344 1.00 81.12 166 GLN A CA 1
ATOM 1346 C C . GLN A 1 166 ? 8.068 4.070 -38.167 1.00 81.12 166 GLN A C 1
ATOM 1348 O O . GLN A 1 166 ? 7.314 3.786 -39.102 1.00 81.12 166 GLN A O 1
ATOM 1353 N N . PRO A 1 167 ? 8.386 5.350 -37.872 1.00 82.19 167 PRO A N 1
ATOM 1354 C CA . PRO A 1 167 ? 9.362 5.835 -36.885 1.00 82.19 167 PRO A CA 1
ATOM 1355 C C . PRO A 1 167 ? 8.828 5.870 -35.441 1.00 82.19 167 PRO A C 1
ATOM 1357 O O . PRO A 1 167 ? 7.645 6.092 -35.207 1.00 82.19 167 PRO A O 1
ATOM 1360 N N . VAL A 1 168 ? 9.729 5.707 -34.466 1.00 79.50 168 VAL A N 1
ATOM 1361 C CA . VAL A 1 168 ? 9.404 5.733 -33.028 1.00 79.50 168 VAL A CA 1
ATOM 1362 C C . VAL A 1 168 ? 9.682 7.122 -32.442 1.00 79.50 168 VAL A C 1
ATOM 1364 O O . VAL A 1 168 ? 10.782 7.654 -32.608 1.00 79.50 168 VA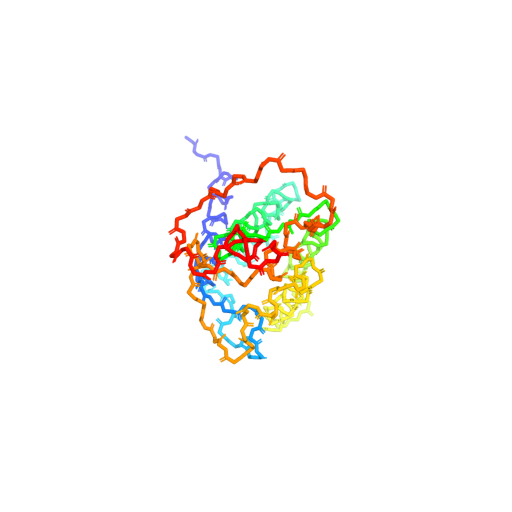L A O 1
ATOM 1367 N N . LEU A 1 169 ? 8.702 7.692 -31.734 1.00 79.56 169 LEU A N 1
ATOM 1368 C CA . LEU A 1 169 ? 8.829 8.939 -30.974 1.00 79.56 169 LEU A CA 1
ATOM 1369 C C . LEU A 1 169 ? 8.971 8.627 -29.477 1.00 79.56 169 LEU A C 1
ATOM 1371 O O . LEU A 1 169 ? 8.101 7.990 -28.893 1.00 79.56 169 LEU A O 1
ATOM 1375 N N . ASP A 1 170 ? 10.056 9.102 -28.869 1.00 76.19 170 ASP A N 1
ATOM 1376 C CA . ASP A 1 170 ? 10.338 8.976 -27.434 1.00 76.19 170 ASP A CA 1
ATOM 1377 C C . ASP A 1 170 ? 9.990 10.296 -26.734 1.00 76.19 170 ASP A C 1
ATOM 1379 O O . ASP A 1 170 ? 10.574 11.335 -27.056 1.00 76.19 170 ASP A O 1
ATOM 1383 N N . ILE A 1 171 ? 9.016 10.275 -25.820 1.00 72.88 171 ILE A N 1
ATOM 1384 C CA . ILE A 1 171 ? 8.578 11.450 -25.055 1.00 72.88 171 ILE A CA 1
ATOM 1385 C C . ILE A 1 171 ? 8.896 11.212 -23.577 1.00 72.88 171 ILE A C 1
ATOM 1387 O O . ILE A 1 171 ? 8.214 10.449 -22.900 1.00 72.88 171 ILE A O 1
ATOM 1391 N N . GLY A 1 172 ? 9.909 11.911 -23.063 1.00 68.94 172 GLY A N 1
ATOM 1392 C CA . GLY A 1 172 ? 10.317 11.854 -21.659 1.00 68.94 172 GLY A CA 1
ATOM 1393 C C . GLY A 1 172 ? 11.474 12.811 -21.351 1.00 68.94 172 GLY A C 1
ATOM 1394 O O . GLY A 1 172 ? 12.158 13.286 -22.255 1.00 68.94 172 GLY A O 1
ATOM 1395 N N . CYS A 1 173 ? 11.702 13.114 -20.069 1.00 60.75 173 CYS A N 1
ATOM 1396 C CA . CYS A 1 173 ? 12.736 14.059 -19.611 1.00 60.75 173 CYS A CA 1
ATOM 1397 C C . CYS A 1 173 ? 14.107 13.412 -19.314 1.00 60.75 173 CYS A C 1
ATOM 1399 O O . CYS A 1 173 ? 14.943 14.018 -18.643 1.00 60.75 173 CYS A O 1
ATOM 1401 N N . GLY A 1 174 ? 14.327 12.171 -19.757 1.00 63.97 174 GLY A N 1
ATOM 1402 C CA . GLY A 1 174 ? 15.530 11.390 -19.467 1.00 63.97 174 GLY A CA 1
ATOM 1403 C C . GLY A 1 174 ? 16.817 11.921 -20.118 1.00 63.97 174 GLY A C 1
ATOM 1404 O O . GLY A 1 174 ? 16.800 12.581 -21.158 1.00 63.97 174 GLY A O 1
ATOM 1405 N N . SER A 1 175 ? 17.965 11.593 -19.519 1.00 58.88 175 SER A N 1
ATOM 1406 C CA . SER A 1 175 ? 19.315 11.870 -20.016 1.00 58.88 175 SER A CA 1
ATOM 1407 C C . SER A 1 175 ? 19.765 11.135 -21.300 1.00 58.88 175 SER A C 1
ATOM 1409 O O . SER A 1 175 ? 20.960 10.959 -21.484 1.00 58.88 175 SER A O 1
ATOM 1411 N N . ARG A 1 176 ? 18.894 10.759 -22.248 1.00 61.41 176 ARG A N 1
ATOM 1412 C CA . ARG A 1 176 ? 19.199 10.164 -23.584 1.00 61.41 176 ARG A CA 1
ATOM 1413 C C . ARG A 1 176 ? 20.031 8.863 -23.622 1.00 61.41 176 ARG A C 1
ATOM 1415 O O . ARG A 1 176 ? 19.924 8.133 -24.599 1.00 61.41 176 ARG A O 1
ATOM 1422 N N . LYS A 1 177 ? 20.858 8.549 -22.621 1.00 55.91 177 LYS A N 1
ATOM 1423 C CA . LYS A 1 177 ? 21.792 7.407 -22.599 1.00 55.91 177 LYS A CA 1
ATOM 1424 C C . LYS A 1 177 ? 21.088 6.078 -22.343 1.00 55.91 177 LYS A C 1
ATOM 1426 O O . LYS A 1 177 ? 21.565 5.045 -22.798 1.00 55.91 177 LYS A O 1
ATOM 1431 N N . LEU A 1 178 ? 19.969 6.125 -21.628 1.00 55.59 178 LEU A N 1
ATOM 1432 C CA . LEU A 1 178 ? 19.120 4.979 -21.303 1.00 55.59 178 LEU A CA 1
ATOM 1433 C C . LEU A 1 178 ? 17.762 5.062 -22.022 1.00 55.59 178 LEU A C 1
ATOM 1435 O O . LEU A 1 178 ? 16.830 4.337 -21.683 1.00 55.59 178 LEU A O 1
ATOM 1439 N N . SER A 1 179 ? 17.634 5.957 -23.010 1.00 63.41 179 SER A N 1
ATOM 1440 C CA . SER A 1 179 ? 16.392 6.106 -23.763 1.00 63.41 179 SER A CA 1
ATOM 1441 C C . SER A 1 179 ? 16.184 4.911 -24.691 1.00 63.41 179 SER A C 1
ATOM 1443 O O . SER A 1 179 ? 17.122 4.399 -25.315 1.00 63.41 179 SER A O 1
ATOM 1445 N N . TYR A 1 180 ? 14.934 4.466 -24.789 1.00 68.38 180 TYR A N 1
ATOM 1446 C CA . TYR A 1 180 ? 14.560 3.313 -25.598 1.00 68.38 180 TYR A CA 1
ATOM 1447 C C . TYR A 1 180 ? 14.923 3.504 -27.073 1.00 68.38 180 TYR A C 1
ATOM 1449 O O . TYR A 1 180 ? 15.474 2.606 -27.711 1.00 68.38 180 TYR A O 1
ATOM 1457 N N . VAL A 1 181 ? 14.721 4.714 -27.604 1.00 67.12 181 VAL A N 1
ATOM 1458 C CA . VAL A 1 181 ? 15.094 5.043 -28.986 1.00 67.12 181 VAL A CA 1
ATOM 1459 C C . VAL A 1 181 ? 16.606 4.988 -29.214 1.00 67.12 181 VAL A C 1
ATOM 1461 O O . VAL A 1 181 ? 17.036 4.600 -30.300 1.00 67.12 181 VAL A O 1
ATOM 1464 N N . PHE A 1 182 ? 17.435 5.322 -28.220 1.00 67.12 182 PHE A N 1
ATOM 1465 C CA . PHE A 1 182 ? 18.884 5.157 -28.353 1.00 67.12 182 PHE A CA 1
ATOM 1466 C C . PHE A 1 182 ? 19.279 3.677 -28.457 1.00 67.12 182 PHE A C 1
ATOM 1468 O O . PHE A 1 182 ? 20.112 3.332 -29.294 1.00 67.12 182 PHE A O 1
ATOM 1475 N N . HIS A 1 183 ? 18.636 2.797 -27.684 1.00 71.50 183 HIS A N 1
ATOM 1476 C CA . HIS A 1 183 ? 18.855 1.350 -27.776 1.00 71.50 183 HIS A CA 1
ATOM 1477 C C . HIS A 1 183 ? 18.419 0.777 -29.134 1.00 71.50 183 HIS A C 1
ATOM 1479 O O . HIS A 1 183 ? 19.148 -0.018 -29.724 1.00 71.50 183 HIS A O 1
ATOM 1485 N N . LEU A 1 184 ? 17.274 1.216 -29.672 1.00 69.75 184 LEU A N 1
ATOM 1486 C CA . LEU A 1 184 ? 16.809 0.801 -31.002 1.00 69.75 184 LEU A CA 1
ATOM 1487 C C . LEU A 1 184 ? 17.797 1.195 -32.112 1.00 69.75 184 LEU A C 1
ATOM 1489 O O . LEU A 1 184 ? 18.043 0.401 -33.014 1.00 69.75 184 LEU A O 1
ATOM 1493 N N . LYS A 1 185 ? 18.418 2.381 -32.023 1.00 66.62 185 LYS A N 1
ATOM 1494 C CA . LYS A 1 185 ? 19.415 2.852 -33.004 1.00 66.62 185 LYS A CA 1
ATOM 1495 C C . LYS A 1 185 ? 20.707 2.033 -33.039 1.00 66.62 185 LYS A C 1
ATOM 1497 O O . LYS A 1 185 ? 21.383 2.062 -34.054 1.00 66.62 185 LYS A O 1
ATOM 1502 N N . GLN A 1 186 ? 21.068 1.336 -31.960 1.00 63.81 186 GLN A N 1
ATOM 1503 C CA . GLN A 1 186 ? 22.266 0.481 -31.926 1.00 63.81 186 GLN A CA 1
ATOM 1504 C C . GLN A 1 186 ? 22.047 -0.901 -32.560 1.00 63.81 186 GLN A C 1
ATOM 1506 O O . GLN A 1 186 ? 23.004 -1.658 -32.703 1.00 63.81 186 GLN A O 1
ATOM 1511 N N . ARG A 1 187 ? 20.798 -1.255 -32.895 1.00 59.56 187 ARG A N 1
ATOM 1512 C CA . ARG A 1 187 ? 20.430 -2.548 -33.496 1.00 59.56 187 ARG A CA 1
ATOM 1513 C C . ARG A 1 187 ? 20.182 -2.480 -35.009 1.00 59.56 187 ARG A C 1
ATOM 1515 O O . ARG A 1 187 ? 19.857 -3.513 -35.591 1.00 59.56 187 ARG A O 1
ATOM 1522 N N . VAL A 1 188 ? 20.296 -1.293 -35.612 1.00 50.97 188 VAL A N 1
ATOM 1523 C CA . VAL A 1 188 ? 20.166 -1.048 -37.061 1.00 50.97 188 VAL A CA 1
ATOM 1524 C C . VAL A 1 188 ? 21.546 -0.894 -37.679 1.00 50.97 188 VAL A C 1
ATOM 1526 O O . VAL A 1 188 ? 22.372 -0.184 -37.065 1.00 50.97 188 VAL A O 1
#